Protein AF-0000000065854041 (afdb_homodimer)

Organism: Agrobacterium tumefaciens (NCBI:txid358)

Radius of gyration: 18.77 Å; Cα contacts (8 Å, |Δi|>4): 349; chains: 2; bounding box: 38×56×46 Å

Structure (mmCIF, N/CA/C/O backbone):
data_AF-0000000065854041-model_v1
#
loop_
_entity.id
_entity.type
_entity.pdbx_description
1 polymer 'DNA-binding protein HRL18'
#
loop_
_atom_site.group_PDB
_atom_site.id
_atom_site.type_symbol
_atom_site.label_atom_id
_atom_site.label_alt_id
_atom_site.label_comp_id
_atom_site.label_asym_id
_atom_site.label_entity_id
_atom_site.label_seq_id
_atom_site.pdbx_PDB_ins_code
_atom_site.Cartn_x
_atom_site.Cartn_y
_atom_site.Cartn_z
_atom_site.occupancy
_atom_site.B_iso_or_equiv
_atom_site.auth_seq_id
_atom_site.auth_comp_id
_atom_site.auth_asym_id
_atom_site.auth_atom_id
_atom_site.pdbx_PDB_model_num
ATOM 1 N N . MET A 1 1 ? -7.566 -8.609 8.062 1 96.5 1 MET A N 1
ATOM 2 C CA . MET A 1 1 ? -6.949 -9.695 7.293 1 96.5 1 MET A CA 1
ATOM 3 C C . MET A 1 1 ? -5.438 -9.719 7.5 1 96.5 1 MET A C 1
ATOM 5 O O . MET A 1 1 ? -4.789 -8.672 7.488 1 96.5 1 MET A O 1
ATOM 9 N N . ASN A 1 2 ? -4.895 -10.844 7.824 1 98 2 ASN A N 1
ATOM 10 C CA . ASN A 1 2 ? -3.445 -10.992 7.938 1 98 2 ASN A CA 1
ATOM 11 C C . ASN A 1 2 ? -2.857 -11.695 6.719 1 98 2 ASN A C 1
ATOM 13 O O . ASN A 1 2 ? -3.578 -12 5.77 1 98 2 ASN A O 1
ATOM 17 N N . LYS A 1 3 ? -1.531 -11.891 6.758 1 97.88 3 LYS A N 1
ATOM 18 C CA . LYS A 1 3 ? -0.837 -12.445 5.598 1 97.88 3 LYS A CA 1
ATOM 19 C C . LYS A 1 3 ? -1.398 -13.82 5.23 1 97.88 3 LYS A C 1
ATOM 21 O O . LYS A 1 3 ? -1.613 -14.109 4.051 1 97.88 3 LYS A O 1
ATOM 26 N N . ASN A 1 4 ? -1.573 -14.633 6.203 1 98.12 4 ASN A N 1
ATOM 27 C CA . ASN A 1 4 ? -2.064 -15.984 5.938 1 98.12 4 ASN A CA 1
ATOM 28 C C . ASN A 1 4 ? -3.453 -15.961 5.305 1 98.12 4 ASN A C 1
ATOM 30 O O . ASN A 1 4 ? -3.746 -16.75 4.41 1 98.12 4 ASN A O 1
ATOM 34 N N . GLU A 1 5 ? -4.281 -15.125 5.836 1 98.69 5 GLU A N 1
ATOM 35 C CA . GLU A 1 5 ? -5.613 -14.969 5.262 1 98.69 5 GLU A CA 1
ATOM 36 C C . GLU A 1 5 ? -5.539 -14.43 3.836 1 98.69 5 GLU A C 1
ATOM 38 O O . GLU A 1 5 ? -6.305 -14.852 2.969 1 98.69 5 GLU A O 1
ATOM 43 N N . LEU A 1 6 ? -4.609 -13.461 3.619 1 98.69 6 LEU A N 1
ATOM 44 C CA . LEU A 1 6 ? -4.395 -12.945 2.271 1 98.69 6 LEU A CA 1
ATOM 45 C C . LEU A 1 6 ? -3.953 -14.055 1.328 1 98.69 6 LEU A C 1
ATOM 47 O O . LEU A 1 6 ? -4.461 -14.164 0.209 1 98.69 6 LEU A O 1
ATOM 51 N N . VAL A 1 7 ? -3.076 -14.883 1.852 1 98.88 7 VAL A N 1
ATOM 52 C CA . VAL A 1 7 ? -2.564 -16 1.058 1 98.88 7 VAL A CA 1
ATOM 53 C C . VAL A 1 7 ? -3.709 -16.938 0.676 1 98.88 7 VAL A C 1
ATOM 55 O O . VAL A 1 7 ? -3.812 -17.359 -0.477 1 98.88 7 VAL A O 1
ATOM 58 N N . SER A 1 8 ? -4.555 -17.234 1.584 1 98.88 8 SER A N 1
ATOM 59 C CA . SER A 1 8 ? -5.691 -18.109 1.326 1 98.88 8 SER A CA 1
ATOM 60 C C . SER A 1 8 ? -6.629 -17.5 0.288 1 98.88 8 SER A C 1
ATOM 62 O O . SER A 1 8 ? -7.102 -18.188 -0.615 1 98.88 8 SER A O 1
ATOM 64 N N . ALA A 1 9 ? -6.91 -16.266 0.404 1 98.75 9 ALA A N 1
ATOM 65 C CA . ALA A 1 9 ? -7.781 -15.57 -0.542 1 98.75 9 ALA A CA 1
ATOM 66 C C . ALA A 1 9 ? -7.176 -15.555 -1.942 1 98.75 9 ALA A C 1
ATOM 68 O O . ALA A 1 9 ? -7.879 -15.773 -2.932 1 98.75 9 ALA A O 1
ATOM 69 N N . VAL A 1 10 ? -5.891 -15.289 -1.972 1 98.75 10 VAL A N 1
ATOM 70 C CA . VAL A 1 10 ? -5.203 -15.242 -3.258 1 98.75 10 VAL A CA 1
ATOM 71 C C . VAL A 1 10 ? -5.203 -16.625 -3.898 1 98.75 10 VAL A C 1
ATOM 73 O O . VAL A 1 10 ? -5.41 -16.75 -5.109 1 98.75 10 VAL A O 1
ATOM 76 N N . ALA A 1 11 ? -4.934 -17.641 -3.072 1 98.88 11 ALA A N 1
ATOM 77 C CA . ALA A 1 11 ? -4.953 -19.016 -3.586 1 98.88 11 ALA A CA 1
ATOM 78 C C . ALA A 1 11 ? -6.293 -19.328 -4.238 1 98.88 11 ALA A C 1
ATOM 80 O O . ALA A 1 11 ? -6.34 -19.875 -5.352 1 98.88 11 ALA A O 1
ATOM 81 N N . GLU A 1 12 ? -7.352 -19.016 -3.613 1 98.69 12 GLU A N 1
ATOM 82 C CA . GLU A 1 12 ? -8.703 -19.297 -4.102 1 98.69 12 GLU A CA 1
ATOM 83 C C . GLU A 1 12 ? -9.016 -18.484 -5.352 1 98.69 12 GLU A C 1
ATOM 85 O O . GLU A 1 12 ? -9.477 -19.031 -6.355 1 98.69 12 GLU A O 1
ATOM 90 N N . LYS A 1 13 ? -8.719 -17.234 -5.367 1 98.56 13 LYS A N 1
ATOM 91 C CA . LYS A 1 13 ? -9.094 -16.312 -6.441 1 98.56 13 LYS A CA 1
ATOM 92 C C . LYS A 1 13 ? -8.281 -16.594 -7.703 1 98.56 13 LYS A C 1
ATOM 94 O O . LYS A 1 13 ? -8.789 -16.469 -8.82 1 98.56 13 LYS A O 1
ATOM 99 N N . ALA A 1 14 ? -7.023 -16.891 -7.449 1 98.25 14 ALA A N 1
ATOM 100 C CA . ALA A 1 14 ? -6.133 -17.078 -8.594 1 98.25 14 ALA A CA 1
ATOM 101 C C . ALA A 1 14 ? -6.074 -18.531 -9.008 1 98.25 14 ALA A C 1
ATOM 103 O O . ALA A 1 14 ? -5.449 -18.875 -10.016 1 98.25 14 ALA A O 1
ATOM 104 N N . GLY A 1 15 ? -6.641 -19.438 -8.242 1 98.19 15 GLY A N 1
ATOM 105 C CA . GLY A 1 15 ? -6.59 -20.859 -8.555 1 98.19 15 GLY A CA 1
ATOM 106 C C . GLY A 1 15 ? -5.203 -21.453 -8.391 1 98.19 15 GLY A C 1
ATOM 107 O O . GLY A 1 15 ? -4.762 -22.25 -9.227 1 98.19 15 GLY A O 1
ATOM 108 N N . LEU A 1 16 ? -4.52 -21.062 -7.441 1 98.5 16 LEU A N 1
ATOM 109 C CA . LEU A 1 16 ? -3.176 -21.547 -7.148 1 98.5 16 LEU A CA 1
ATOM 110 C C . LEU A 1 16 ? -3.172 -22.422 -5.902 1 98.5 16 LEU A C 1
ATOM 112 O O . LEU A 1 16 ? -4.105 -22.359 -5.094 1 98.5 16 LEU A O 1
ATOM 116 N N . THR A 1 17 ? -2.117 -23.234 -5.82 1 98.31 17 THR A N 1
ATOM 117 C CA . THR A 1 17 ? -1.913 -23.922 -4.547 1 98.31 17 THR A CA 1
ATOM 118 C C . THR A 1 17 ? -1.596 -22.922 -3.441 1 98.31 17 THR A C 1
ATOM 120 O O . THR A 1 17 ? -1.131 -21.812 -3.717 1 98.31 17 THR A O 1
ATOM 123 N N . LYS A 1 18 ? -1.823 -23.281 -2.238 1 98.5 18 LYS A N 1
ATOM 124 C CA . LYS A 1 18 ? -1.505 -22.406 -1.115 1 98.5 18 LYS A CA 1
ATOM 125 C C . LYS A 1 18 ? -0.021 -22.062 -1.096 1 98.5 18 LYS A C 1
ATOM 127 O O . LYS A 1 18 ? 0.351 -20.938 -0.759 1 98.5 18 LYS A O 1
ATOM 132 N N . ALA A 1 19 ? 0.777 -23.016 -1.421 1 98.5 19 ALA A N 1
ATOM 133 C CA . ALA A 1 19 ? 2.221 -22.797 -1.447 1 98.5 19 ALA A CA 1
ATOM 134 C C . ALA A 1 19 ? 2.6 -21.766 -2.502 1 98.5 19 ALA A C 1
ATOM 136 O O . ALA A 1 19 ? 3.402 -20.859 -2.24 1 98.5 19 ALA A O 1
ATOM 137 N N . ASP A 1 20 ? 2.07 -21.922 -3.682 1 98.5 20 ASP A N 1
ATOM 138 C CA . ASP A 1 20 ? 2.352 -20.969 -4.758 1 98.5 20 ASP A CA 1
ATOM 139 C C . ASP A 1 20 ? 1.819 -19.578 -4.414 1 98.5 20 ASP A C 1
ATOM 141 O O . ASP A 1 20 ? 2.477 -18.578 -4.688 1 98.5 20 ASP A O 1
ATOM 145 N N . ALA A 1 21 ? 0.625 -19.531 -3.857 1 98.81 21 ALA A N 1
ATOM 146 C CA . ALA A 1 21 ? 0.042 -18.266 -3.439 1 98.81 21 ALA A CA 1
ATOM 147 C C . ALA A 1 21 ? 0.913 -17.578 -2.389 1 98.81 21 ALA A C 1
ATOM 149 O O . ALA A 1 21 ? 1.121 -16.375 -2.441 1 98.81 21 ALA A O 1
ATOM 150 N N . ALA A 1 22 ? 1.412 -18.391 -1.462 1 98.81 22 ALA A N 1
ATOM 151 C CA . ALA A 1 22 ? 2.285 -17.844 -0.427 1 98.81 22 ALA A CA 1
ATOM 152 C C . ALA A 1 22 ? 3.553 -17.25 -1.036 1 98.81 22 ALA A C 1
ATOM 154 O O . ALA A 1 22 ? 3.975 -16.156 -0.664 1 98.81 22 ALA A O 1
ATOM 155 N N . SER A 1 23 ? 4.137 -17.969 -1.938 1 98.75 23 SER A N 1
ATOM 156 C CA . SER A 1 23 ? 5.34 -17.5 -2.613 1 98.75 23 SER A CA 1
ATOM 157 C C . SER A 1 23 ? 5.066 -16.234 -3.404 1 98.75 23 SER A C 1
ATOM 159 O O . SER A 1 23 ? 5.891 -15.312 -3.422 1 98.75 23 SER A O 1
ATOM 161 N N . ALA A 1 24 ? 3.941 -16.219 -4.09 1 98.81 24 ALA A N 1
ATOM 162 C CA . ALA A 1 24 ? 3.582 -15.055 -4.898 1 98.81 24 ALA A CA 1
ATOM 163 C C . ALA A 1 24 ? 3.336 -13.828 -4.016 1 98.81 24 ALA A C 1
ATOM 165 O O . ALA A 1 24 ? 3.818 -12.734 -4.312 1 98.81 24 ALA A O 1
ATOM 166 N N . VAL A 1 25 ? 2.588 -13.984 -2.951 1 98.88 25 VAL A N 1
ATOM 167 C CA . VAL A 1 25 ? 2.285 -12.891 -2.039 1 98.88 25 VAL A CA 1
ATOM 168 C C . VAL A 1 25 ? 3.582 -12.32 -1.464 1 98.88 25 VAL A C 1
ATOM 170 O O . VAL A 1 25 ? 3.791 -11.109 -1.469 1 98.88 25 VAL A O 1
ATOM 173 N N . ASP A 1 26 ? 4.469 -13.203 -1.017 1 98.62 26 ASP A N 1
ATOM 174 C CA . ASP A 1 26 ? 5.762 -12.758 -0.508 1 98.62 26 ASP A CA 1
ATOM 175 C C . ASP A 1 26 ? 6.539 -11.992 -1.577 1 98.62 26 ASP A C 1
ATOM 177 O O . ASP A 1 26 ? 7.102 -10.93 -1.303 1 98.62 26 ASP A O 1
ATOM 181 N N . ALA A 1 27 ? 6.543 -12.516 -2.758 1 98.81 27 ALA A N 1
ATOM 182 C CA . ALA A 1 27 ? 7.293 -11.906 -3.852 1 98.81 27 ALA A CA 1
ATOM 183 C C . ALA A 1 27 ? 6.754 -10.523 -4.188 1 98.81 27 ALA A C 1
ATOM 185 O O . ALA A 1 27 ? 7.516 -9.617 -4.531 1 98.81 27 ALA A O 1
ATOM 186 N N . VAL A 1 28 ? 5.406 -10.336 -4.156 1 98.75 28 VAL A N 1
ATOM 187 C CA . VAL A 1 28 ? 4.809 -9.039 -4.438 1 98.75 28 VAL A CA 1
ATOM 188 C C . VAL A 1 28 ? 5.344 -7.996 -3.457 1 98.75 28 VAL A C 1
ATOM 190 O O . VAL A 1 28 ? 5.891 -6.969 -3.867 1 98.75 28 VAL A O 1
ATOM 193 N N . PHE A 1 29 ? 5.301 -8.281 -2.182 1 98.5 29 PHE A N 1
ATOM 194 C CA . PHE A 1 29 ? 5.652 -7.27 -1.191 1 98.5 29 PHE A CA 1
ATOM 195 C C . PHE A 1 29 ? 7.164 -7.109 -1.092 1 98.5 29 PHE A C 1
ATOM 197 O O . PHE A 1 29 ? 7.664 -6.012 -0.839 1 98.5 29 PHE A O 1
ATOM 204 N N . GLU A 1 30 ? 7.922 -8.172 -1.337 1 98.25 30 GLU A N 1
ATOM 205 C CA . GLU A 1 30 ? 9.375 -8.055 -1.392 1 98.25 30 GLU A CA 1
ATOM 206 C C . GLU A 1 30 ? 9.812 -7.207 -2.584 1 98.25 30 GLU A C 1
ATOM 208 O O . GLU A 1 30 ? 10.773 -6.441 -2.486 1 98.25 30 GLU A O 1
ATOM 213 N N . THR A 1 31 ? 9.172 -7.422 -3.707 1 98.62 31 THR A N 1
ATOM 214 C CA . THR A 1 31 ? 9.5 -6.637 -4.895 1 98.62 31 THR A CA 1
ATOM 215 C C . THR A 1 31 ? 9.18 -5.16 -4.668 1 98.62 31 THR A C 1
ATOM 217 O O . THR A 1 31 ? 9.977 -4.289 -5.035 1 98.62 31 THR A O 1
ATOM 220 N N . VAL A 1 32 ? 8.016 -4.855 -4.047 1 98.56 32 VAL A N 1
ATOM 221 C CA . VAL A 1 32 ? 7.668 -3.477 -3.727 1 98.56 32 VAL A CA 1
ATOM 222 C C . VAL A 1 32 ? 8.727 -2.877 -2.803 1 98.56 32 VAL A C 1
ATOM 224 O O . VAL A 1 32 ? 9.234 -1.779 -3.057 1 98.56 32 VAL A O 1
ATOM 227 N N . GLN A 1 33 ? 9.07 -3.633 -1.761 1 98.38 33 GLN A N 1
ATOM 228 C CA . GLN A 1 33 ? 10.07 -3.164 -0.804 1 98.38 33 GLN A CA 1
ATOM 229 C C . GLN A 1 33 ? 11.406 -2.887 -1.491 1 98.38 33 GLN A C 1
ATOM 231 O O . GLN A 1 33 ? 12.031 -1.853 -1.25 1 98.38 33 GLN A O 1
ATOM 236 N N . SER A 1 34 ? 11.836 -3.801 -2.324 1 98.19 34 SER A N 1
ATOM 237 C CA . SER A 1 34 ? 13.117 -3.658 -3.018 1 98.19 34 SER A CA 1
ATOM 238 C C . SER A 1 34 ? 13.109 -2.451 -3.949 1 98.19 34 SER A C 1
ATOM 240 O O . SER A 1 34 ? 14.094 -1.717 -4.031 1 98.19 34 SER A O 1
ATOM 242 N N . GLU A 1 35 ? 12.039 -2.324 -4.699 1 98.38 35 GLU A N 1
ATOM 243 C CA . GLU A 1 35 ? 11.914 -1.189 -5.609 1 98.38 35 GLU A CA 1
ATOM 244 C C . GLU A 1 35 ? 12.008 0.134 -4.855 1 98.38 35 GLU A C 1
ATOM 246 O O . GLU A 1 35 ? 12.727 1.044 -5.277 1 98.38 35 GLU A O 1
ATOM 251 N N . LEU A 1 36 ? 11.336 0.302 -3.715 1 98.5 36 LEU A N 1
ATOM 252 C CA . LEU A 1 36 ? 11.352 1.521 -2.914 1 98.5 36 LEU A CA 1
ATOM 253 C C . LEU A 1 36 ? 12.727 1.741 -2.293 1 98.5 36 LEU A C 1
ATOM 255 O O . LEU A 1 36 ? 13.203 2.877 -2.209 1 98.5 36 LEU A O 1
ATOM 259 N N . LYS A 1 37 ? 13.312 0.652 -1.838 1 98 37 LYS A N 1
ATOM 260 C CA . LYS A 1 37 ? 14.656 0.735 -1.274 1 98 37 LYS A CA 1
ATOM 261 C C . LYS A 1 37 ? 15.633 1.367 -2.266 1 98 37 LYS A C 1
ATOM 263 O O . LYS A 1 37 ? 16.531 2.104 -1.869 1 98 37 LYS A O 1
ATOM 268 N N . ASN A 1 38 ? 15.352 1.086 -3.52 1 97.19 38 ASN A N 1
ATOM 269 C CA . ASN A 1 38 ? 16.25 1.567 -4.574 1 97.19 38 ASN A CA 1
ATOM 270 C C . ASN A 1 38 ? 15.812 2.938 -5.086 1 97.19 38 ASN A C 1
ATOM 272 O O . ASN A 1 38 ? 16.312 3.41 -6.105 1 97.19 38 ASN A O 1
ATOM 276 N N . GLY A 1 39 ? 14.836 3.508 -4.465 1 96.12 39 GLY A N 1
ATOM 277 C CA . GLY A 1 39 ? 14.398 4.855 -4.797 1 96.12 39 GLY A CA 1
ATOM 278 C C . GLY A 1 39 ? 13.406 4.895 -5.941 1 96.12 39 GLY A C 1
ATOM 279 O O . GLY A 1 39 ? 13.102 5.969 -6.469 1 96.12 39 GLY A O 1
ATOM 280 N N . GLY A 1 40 ? 12.961 3.699 -6.367 1 97.19 40 GLY A N 1
ATOM 281 C CA . GLY A 1 40 ? 11.992 3.623 -7.449 1 97.19 40 GLY A CA 1
ATOM 282 C C . GLY A 1 40 ? 10.555 3.748 -6.969 1 97.19 40 GLY A C 1
ATOM 283 O O . GLY A 1 40 ? 10.305 3.93 -5.777 1 97.19 40 GLY A O 1
ATOM 284 N N . ASP A 1 41 ? 9.609 3.721 -7.949 1 98.31 41 ASP A N 1
ATOM 285 C CA . ASP A 1 41 ? 8.18 3.748 -7.668 1 98.31 41 ASP A CA 1
ATOM 286 C C . ASP A 1 41 ? 7.457 2.615 -8.391 1 98.31 41 ASP A C 1
ATOM 288 O O . ASP A 1 41 ? 8.008 2.002 -9.305 1 98.31 41 ASP A O 1
ATOM 292 N N . ILE A 1 42 ? 6.309 2.295 -7.824 1 98.44 42 ILE A N 1
ATOM 293 C CA . ILE A 1 42 ? 5.438 1.295 -8.43 1 98.44 42 ILE A CA 1
ATOM 294 C C . ILE A 1 42 ? 4.062 1.904 -8.695 1 98.44 42 ILE A C 1
ATOM 296 O O . ILE A 1 42 ? 3.436 2.459 -7.793 1 98.44 42 ILE A O 1
ATOM 300 N N . ARG A 1 43 ? 3.709 1.778 -9.938 1 98.56 43 ARG A N 1
ATOM 301 C CA . ARG A 1 43 ? 2.416 2.332 -10.328 1 98.56 43 ARG A CA 1
ATOM 302 C C . ARG A 1 43 ? 1.472 1.235 -10.805 1 98.56 43 ARG A C 1
ATOM 304 O O . ARG A 1 43 ? 1.743 0.566 -11.805 1 98.56 43 ARG A O 1
ATOM 311 N N . LEU A 1 44 ? 0.417 1.067 -10.078 1 98 44 LEU A N 1
ATOM 312 C CA . LEU A 1 44 ? -0.626 0.105 -10.414 1 98 44 LEU A CA 1
ATOM 313 C C . LEU A 1 44 ? -1.911 0.816 -10.82 1 98 44 LEU A C 1
ATOM 315 O O . LEU A 1 44 ? -2.633 1.342 -9.969 1 98 44 LEU A O 1
ATOM 319 N N . ALA A 1 45 ? -2.217 0.757 -12.078 1 96 45 ALA A N 1
ATOM 320 C CA . ALA A 1 45 ? -3.357 1.486 -12.625 1 96 45 ALA A CA 1
ATOM 321 C C . ALA A 1 45 ? -4.641 1.135 -11.883 1 96 45 ALA A C 1
ATOM 323 O O . ALA A 1 45 ? -4.914 -0.039 -11.625 1 96 45 ALA A O 1
ATOM 324 N N . GLY A 1 46 ? -5.395 2.256 -11.57 1 95.75 46 GLY A N 1
ATOM 325 C CA . GLY A 1 46 ? -6.668 2.078 -10.891 1 95.75 46 GLY A CA 1
ATOM 326 C C . GLY A 1 46 ? -6.523 1.87 -9.391 1 95.75 46 GLY A C 1
ATOM 327 O O . GLY A 1 46 ? -7.422 2.219 -8.625 1 95.75 46 GLY A O 1
ATOM 328 N N . PHE A 1 47 ? -5.453 1.209 -8.984 1 97.81 47 PHE A N 1
ATOM 329 C CA . PHE A 1 47 ? -5.262 0.852 -7.578 1 97.81 47 PHE A CA 1
ATOM 330 C C . PHE A 1 47 ? -4.516 1.952 -6.836 1 97.81 47 PHE A C 1
ATOM 332 O O . PHE A 1 47 ? -4.992 2.459 -5.82 1 97.81 47 PHE A O 1
ATOM 339 N N . GLY A 1 48 ? -3.318 2.281 -7.441 1 98.44 48 GLY A N 1
ATOM 340 C CA . GLY A 1 48 ? -2.527 3.314 -6.793 1 98.44 48 GLY A CA 1
ATOM 341 C C . GLY A 1 48 ? -1.039 3.174 -7.047 1 98.44 48 GLY A C 1
ATOM 342 O O . GLY A 1 48 ? -0.622 2.434 -7.938 1 98.44 48 GLY A O 1
ATOM 343 N N . SER A 1 49 ? -0.253 3.971 -6.211 1 98.69 49 SER A N 1
ATOM 344 C CA . SER A 1 49 ? 1.188 3.982 -6.438 1 98.69 49 SER A CA 1
ATOM 345 C C . SER A 1 49 ? 1.955 4.008 -5.121 1 98.69 49 SER A C 1
ATOM 347 O O . SER A 1 49 ? 1.489 4.59 -4.137 1 98.69 49 SER A O 1
ATOM 349 N N . PHE A 1 50 ? 3.072 3.305 -5.09 1 98.69 50 PHE A N 1
ATOM 350 C CA . PHE A 1 50 ? 4.043 3.344 -4.004 1 98.69 50 PHE A CA 1
ATOM 351 C C . PHE A 1 50 ? 5.273 4.148 -4.406 1 98.69 50 PHE A C 1
ATOM 353 O O . PHE A 1 50 ? 5.777 4.008 -5.527 1 98.69 50 PHE A O 1
ATOM 360 N N . SER A 1 51 ? 5.711 5.008 -3.531 1 98.56 51 SER A N 1
ATOM 361 C CA . SER A 1 51 ? 6.91 5.809 -3.768 1 98.56 51 SER A CA 1
ATOM 362 C C . SER A 1 51 ? 7.609 6.152 -2.459 1 98.56 51 SER A C 1
ATOM 364 O O . SER A 1 51 ? 7.145 5.781 -1.381 1 98.56 51 SER A O 1
ATOM 366 N N . VAL A 1 52 ? 8.789 6.742 -2.609 1 98.19 52 VAL A N 1
ATOM 367 C CA . VAL A 1 52 ? 9.547 7.199 -1.446 1 98.19 52 VAL A CA 1
ATOM 368 C C . VAL A 1 52 ? 9.578 8.727 -1.416 1 98.19 52 VAL A C 1
ATOM 370 O O . VAL A 1 52 ? 9.781 9.367 -2.449 1 98.19 52 VAL A O 1
ATOM 373 N N . SER A 1 53 ? 9.25 9.211 -0.296 1 97.25 53 SER A N 1
ATOM 374 C CA . SER A 1 53 ? 9.367 10.656 -0.094 1 97.25 53 SER A CA 1
ATOM 375 C C . SER A 1 53 ? 10.461 10.992 0.911 1 97.25 53 SER A C 1
ATOM 377 O O . SER A 1 53 ? 10.719 10.219 1.839 1 97.25 53 SER A O 1
ATOM 379 N N . ARG A 1 54 ? 11.062 12.086 0.701 1 96.69 54 ARG A N 1
ATOM 380 C CA . ARG A 1 54 ? 12.102 12.547 1.625 1 96.69 54 ARG A CA 1
ATOM 381 C C . ARG A 1 54 ? 11.531 13.516 2.648 1 96.69 54 ARG A C 1
ATOM 383 O O . ARG A 1 54 ? 10.844 14.477 2.287 1 96.69 54 ARG A O 1
ATOM 390 N N . ARG A 1 55 ? 11.719 13.094 3.881 1 96.31 55 ARG A N 1
ATOM 391 C CA . ARG A 1 55 ? 11.375 14 4.973 1 96.31 55 ARG A CA 1
ATOM 392 C C . ARG A 1 55 ? 12.633 14.625 5.57 1 96.31 55 ARG A C 1
ATOM 394 O O . ARG A 1 55 ? 13.539 13.922 6.012 1 96.31 55 ARG A O 1
ATOM 401 N N . GLU A 1 56 ? 12.672 15.93 5.527 1 97.38 56 GLU A N 1
ATOM 402 C CA . GLU A 1 56 ? 13.836 16.641 6.043 1 97.38 56 GLU A CA 1
ATOM 403 C C . GLU A 1 56 ? 13.898 16.562 7.566 1 97.38 56 GLU A C 1
ATOM 405 O O . GLU A 1 56 ? 12.891 16.312 8.227 1 97.38 56 GLU A O 1
ATOM 410 N N . ALA A 1 57 ? 15.172 16.797 8.016 1 97.06 57 ALA A N 1
ATOM 411 C CA . ALA A 1 57 ? 15.359 16.828 9.469 1 97.06 57 ALA A CA 1
ATOM 412 C C . ALA A 1 57 ? 14.523 17.922 10.109 1 97.06 57 ALA A C 1
ATOM 414 O O . ALA A 1 57 ? 14.328 19 9.516 1 97.06 57 ALA A O 1
ATOM 415 N N . SER A 1 58 ? 13.984 17.594 11.211 1 95.88 58 SER A N 1
ATOM 416 C CA . SER A 1 58 ? 13.172 18.562 11.938 1 95.88 58 SER A CA 1
ATOM 417 C C . SER A 1 58 ? 13.406 18.453 13.445 1 95.88 58 SER A C 1
ATOM 419 O O . SER A 1 58 ? 14.25 17.672 13.891 1 95.88 58 SER A O 1
ATOM 421 N N . LYS A 1 59 ? 12.852 19.484 14.188 1 93.94 59 LYS A N 1
ATOM 422 C CA . LYS A 1 59 ? 12.922 19.453 15.641 1 93.94 59 LYS A CA 1
ATOM 423 C C . LYS A 1 59 ? 11.531 19.281 16.25 1 93.94 59 LYS A C 1
ATOM 425 O O . LYS A 1 59 ? 10.57 19.906 15.789 1 93.94 59 LYS A O 1
ATOM 430 N N . GLY A 1 60 ? 11.469 18.203 17.047 1 92.69 60 GLY A N 1
ATOM 431 C CA . GLY A 1 60 ? 10.25 18.062 17.828 1 92.69 60 GLY A CA 1
ATOM 432 C C . GLY A 1 60 ? 10.453 18.344 19.312 1 92.69 60 GLY A C 1
ATOM 433 O O . GLY A 1 60 ? 11.5 18.859 19.719 1 92.69 60 GLY A O 1
ATOM 434 N N . ARG A 1 61 ? 9.227 18.312 20.016 1 94.31 61 ARG A N 1
ATOM 435 C CA . ARG A 1 61 ? 9.312 18.5 21.469 1 94.31 61 ARG A CA 1
ATOM 436 C C . ARG A 1 61 ? 8.68 17.328 22.203 1 94.31 61 ARG A C 1
ATOM 438 O O . ARG A 1 61 ? 7.684 16.766 21.75 1 94.31 61 ARG A O 1
ATOM 445 N N . ASN A 1 62 ? 9.289 16.719 23.25 1 92.94 62 ASN A N 1
ATOM 446 C CA . ASN A 1 62 ? 8.68 15.75 24.141 1 92.94 62 ASN A CA 1
ATOM 447 C C . ASN A 1 62 ? 7.434 16.312 24.812 1 92.94 62 ASN A C 1
ATOM 449 O O . ASN A 1 62 ? 7.508 17.312 25.531 1 92.94 62 ASN A O 1
ATOM 453 N N . PRO A 1 63 ? 6.316 15.703 24.531 1 91.94 63 PRO A N 1
ATOM 454 C CA . PRO A 1 63 ? 5.074 16.266 25.062 1 91.94 63 PRO A CA 1
ATOM 455 C C . PRO A 1 63 ? 5.074 16.359 26.578 1 91.94 63 PRO A C 1
ATOM 457 O O . PRO A 1 63 ? 4.43 17.25 27.156 1 91.94 63 PRO A O 1
ATOM 460 N N . SER A 1 64 ? 5.84 15.445 27.172 1 94.31 64 SER A N 1
ATOM 461 C CA . SER A 1 64 ? 5.832 15.383 28.625 1 94.31 64 SER A CA 1
ATOM 462 C C . SER A 1 64 ? 6.84 16.359 29.234 1 94.31 64 SER A C 1
ATOM 464 O O . SER A 1 64 ? 6.562 17 30.25 1 94.31 64 SER A O 1
ATOM 466 N N . THR A 1 65 ? 8.023 16.609 28.766 1 94.25 65 THR A N 1
ATOM 467 C CA . THR A 1 65 ? 9.102 17.359 29.406 1 94.25 65 THR A CA 1
ATOM 468 C C . THR A 1 65 ? 9.328 18.688 28.688 1 94.25 65 THR A C 1
ATOM 470 O O . THR A 1 65 ? 9.992 19.578 29.219 1 94.25 65 THR A O 1
ATOM 473 N N . GLY A 1 66 ? 8.914 18.828 27.406 1 93.69 66 GLY A N 1
ATOM 474 C CA . GLY A 1 66 ? 9.156 20 26.594 1 93.69 66 GLY A CA 1
ATOM 475 C C . GLY A 1 66 ? 10.531 20.016 25.953 1 93.69 66 GLY A C 1
ATOM 476 O O . GLY A 1 66 ? 10.852 20.938 25.188 1 93.69 66 GLY A O 1
ATOM 477 N N . ALA A 1 67 ? 11.391 19.078 26.344 1 94.19 67 ALA A N 1
ATOM 478 C CA . ALA A 1 67 ? 12.742 19.016 25.781 1 94.19 67 ALA A CA 1
ATOM 479 C C . ALA A 1 67 ? 12.711 18.812 24.266 1 94.19 67 ALA A C 1
ATOM 481 O O . ALA A 1 67 ? 11.875 18.062 23.75 1 94.19 67 ALA A O 1
ATOM 482 N N . GLU A 1 68 ? 13.633 19.5 23.578 1 94.69 68 GLU A N 1
ATOM 483 C CA . GLU A 1 68 ? 13.742 19.375 22.125 1 94.69 68 GLU A CA 1
ATOM 484 C C . GLU A 1 68 ? 14.312 18.016 21.75 1 94.69 68 GLU A C 1
ATOM 486 O O . GLU A 1 68 ? 15.234 17.516 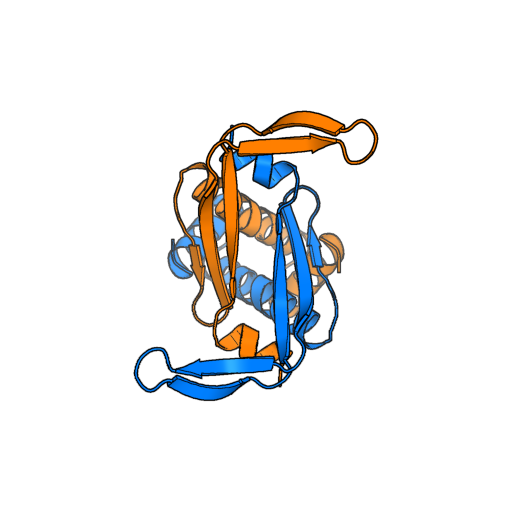22.391 1 94.69 68 GLU A O 1
ATOM 491 N N . VAL A 1 69 ? 13.609 17.391 20.812 1 93.44 69 VAL A N 1
ATOM 492 C CA . VAL A 1 69 ? 14.07 16.125 20.234 1 93.44 69 VAL A CA 1
ATOM 493 C C . VAL A 1 69 ? 14.375 16.312 18.75 1 93.44 69 VAL A C 1
ATOM 495 O O . VAL A 1 69 ? 13.555 16.859 18.016 1 93.44 69 VAL A O 1
ATOM 498 N N . ASP A 1 70 ? 15.625 15.875 18.359 1 94.5 70 ASP A N 1
ATOM 499 C CA . ASP A 1 70 ? 16.016 15.93 16.953 1 94.5 70 ASP A CA 1
ATOM 500 C C . ASP A 1 70 ? 15.438 14.75 16.172 1 94.5 70 ASP A C 1
ATOM 502 O O . ASP A 1 70 ? 15.625 13.594 16.578 1 94.5 70 ASP A O 1
ATOM 506 N N . ILE A 1 71 ? 14.727 15.07 15.109 1 93.12 71 ILE A N 1
ATOM 507 C CA . ILE A 1 71 ? 14.242 14.062 14.18 1 93.12 71 ILE A CA 1
ATOM 508 C C . ILE A 1 71 ? 15.078 14.102 12.898 1 93.12 71 ILE A C 1
ATOM 510 O O . ILE A 1 71 ? 15.016 15.07 12.141 1 93.12 71 ILE A O 1
ATOM 514 N N . PRO A 1 72 ? 15.852 13.094 12.742 1 95.31 72 PRO A N 1
ATOM 515 C CA . PRO A 1 72 ? 16.75 13.117 11.578 1 95.31 72 PRO A CA 1
ATOM 516 C C . PRO A 1 72 ? 15.992 13.016 10.258 1 95.31 72 PRO A C 1
ATOM 518 O O . PRO A 1 72 ? 14.875 12.5 10.211 1 95.31 72 PRO A O 1
ATOM 521 N N . ALA A 1 73 ? 16.625 13.633 9.203 1 97.25 73 ALA A N 1
ATOM 522 C CA . ALA A 1 73 ? 16.109 13.414 7.859 1 97.25 73 ALA A CA 1
ATOM 523 C C . ALA A 1 73 ? 15.977 11.922 7.559 1 97.25 73 ALA A C 1
ATOM 525 O O . ALA A 1 73 ? 16.781 11.117 8.023 1 97.25 73 ALA A O 1
ATOM 526 N N . ARG A 1 74 ? 14.883 11.602 6.848 1 96.94 74 ARG A N 1
ATOM 527 C CA . ARG A 1 74 ? 14.68 10.188 6.523 1 96.94 74 ARG A CA 1
ATOM 528 C C . ARG A 1 74 ? 13.852 10.031 5.254 1 96.94 74 ARG A C 1
ATOM 530 O O . ARG A 1 74 ? 13.172 10.961 4.828 1 96.94 74 ARG A O 1
ATOM 537 N N . ASN A 1 75 ? 14.023 8.891 4.648 1 97.81 75 ASN A N 1
ATOM 538 C CA . ASN A 1 75 ? 13.109 8.477 3.588 1 97.81 75 ASN A CA 1
ATOM 539 C C . ASN A 1 75 ? 11.844 7.836 4.152 1 97.81 75 ASN A C 1
ATOM 541 O O . ASN A 1 75 ? 11.906 7.094 5.137 1 97.81 75 ASN A O 1
ATOM 545 N N . VAL A 1 76 ? 10.758 8.234 3.574 1 97.38 76 VAL A N 1
ATOM 546 C CA . VAL A 1 76 ? 9.484 7.691 4.027 1 97.38 76 VAL A CA 1
ATOM 547 C C . VAL A 1 76 ? 8.773 7.004 2.863 1 97.38 76 VAL A C 1
ATOM 549 O O . VAL A 1 76 ? 8.523 7.625 1.827 1 97.38 76 VAL A O 1
ATOM 552 N N . PRO A 1 77 ? 8.406 5.723 3.025 1 98.31 77 PRO A N 1
ATOM 553 C CA . PRO A 1 77 ? 7.547 5.102 2.014 1 98.31 77 PRO A CA 1
ATOM 554 C C . PRO A 1 77 ? 6.133 5.676 2.004 1 98.31 77 PRO A C 1
ATOM 556 O O . PRO A 1 77 ? 5.543 5.887 3.066 1 98.31 77 PRO A O 1
ATOM 559 N N . LYS A 1 78 ? 5.594 5.918 0.782 1 97 78 LYS A N 1
ATOM 560 C CA . LYS A 1 78 ? 4.273 6.52 0.611 1 97 78 LYS A CA 1
ATOM 561 C C . LYS A 1 78 ? 3.414 5.695 -0.344 1 97 78 LYS A C 1
ATOM 563 O O . LYS A 1 78 ? 3.922 5.129 -1.312 1 97 78 LYS A O 1
ATOM 568 N N . PHE A 1 79 ? 2.158 5.656 -0.032 1 98.5 79 PHE A N 1
ATOM 569 C CA . PHE A 1 79 ? 1.164 5.105 -0.945 1 98.5 79 PHE A CA 1
ATOM 570 C C . PHE A 1 79 ? 0.129 6.16 -1.317 1 98.5 79 PHE A C 1
ATOM 572 O O . PHE A 1 79 ? -0.404 6.848 -0.446 1 98.5 79 PHE A O 1
ATOM 579 N N . SER A 1 80 ? -0.1 6.293 -2.617 1 98.06 80 SER A N 1
ATOM 580 C CA . SER A 1 80 ? -1.169 7.141 -3.135 1 98.06 80 SER A CA 1
ATOM 581 C C . SER A 1 80 ? -2.258 6.312 -3.807 1 98.06 80 SER A C 1
ATOM 583 O O . SER A 1 80 ? -2.006 5.648 -4.812 1 98.06 80 SER A O 1
ATOM 585 N N . ALA A 1 81 ? -3.455 6.441 -3.258 1 98.38 81 ALA A N 1
ATOM 586 C CA . ALA A 1 81 ? -4.555 5.641 -3.787 1 98.38 81 ALA A CA 1
ATOM 587 C C . ALA A 1 81 ? -4.992 6.148 -5.16 1 98.38 81 ALA A C 1
ATOM 589 O O . ALA A 1 81 ? -5.082 7.359 -5.379 1 98.38 81 ALA A O 1
ATOM 590 N N . GLY A 1 82 ? -5.266 5.191 -6.043 1 97.94 82 GLY A N 1
ATOM 591 C CA . GLY A 1 82 ? -5.789 5.527 -7.359 1 97.94 82 GLY A CA 1
ATOM 592 C C . GLY A 1 82 ? -7.297 5.707 -7.367 1 97.94 82 GLY A C 1
ATOM 593 O O . GLY A 1 82 ? -7.969 5.414 -6.379 1 97.94 82 GLY A O 1
ATOM 594 N N . LYS A 1 83 ? -7.781 6.199 -8.461 1 97.25 83 LYS A N 1
ATOM 595 C CA . LYS A 1 83 ? -9.211 6.488 -8.586 1 97.25 83 LYS A CA 1
ATOM 596 C C . LYS A 1 83 ? -10.047 5.23 -8.359 1 97.25 83 LYS A C 1
ATOM 598 O O . LYS A 1 83 ? -11.117 5.297 -7.75 1 97.25 83 LYS A O 1
ATOM 603 N N . GLY A 1 84 ? -9.625 4.168 -8.953 1 97.69 84 GLY A N 1
ATOM 604 C CA . GLY A 1 84 ? -10.352 2.92 -8.805 1 97.69 84 GLY A CA 1
ATOM 605 C C . GLY A 1 84 ? -10.539 2.506 -7.355 1 97.69 84 GLY A C 1
ATOM 606 O O . GLY A 1 84 ? -11.633 2.111 -6.953 1 97.69 84 GLY A O 1
ATOM 607 N N . LEU A 1 85 ? -9.508 2.559 -6.625 1 98.31 85 LEU A N 1
ATOM 608 C CA . LEU A 1 85 ? -9.555 2.189 -5.215 1 98.31 85 LEU A CA 1
ATOM 609 C C . LEU A 1 85 ? -10.391 3.188 -4.422 1 98.31 85 LEU A C 1
ATOM 611 O O . LEU A 1 85 ? -11.188 2.797 -3.564 1 98.31 85 LEU A O 1
ATOM 615 N N . LYS A 1 86 ? -10.188 4.492 -4.684 1 97.81 86 LYS A N 1
ATOM 616 C CA . LYS A 1 86 ? -10.984 5.527 -4.023 1 97.81 86 LYS A CA 1
ATOM 617 C C . LYS A 1 86 ? -12.469 5.332 -4.289 1 97.81 86 LYS A C 1
ATOM 619 O O . LYS A 1 86 ? -13.289 5.457 -3.377 1 97.81 86 LYS A O 1
ATOM 624 N N . ASP A 1 87 ? -12.805 5.02 -5.512 1 97.75 87 ASP A N 1
ATOM 625 C CA . ASP A 1 87 ? -14.203 4.773 -5.852 1 97.75 87 ASP A CA 1
ATOM 626 C C . ASP A 1 87 ? -14.734 3.529 -5.141 1 97.75 87 ASP A C 1
ATOM 628 O O . ASP A 1 87 ? -15.875 3.506 -4.688 1 97.75 87 ASP A O 1
ATOM 632 N N . ALA A 1 88 ? -13.953 2.568 -5.055 1 97.62 88 ALA A N 1
ATOM 633 C CA . ALA A 1 88 ? -14.359 1.304 -4.453 1 97.62 88 ALA A CA 1
ATOM 634 C C . ALA A 1 88 ? -14.742 1.493 -2.988 1 97.62 88 ALA A C 1
ATOM 636 O O . ALA A 1 88 ? -15.711 0.894 -2.508 1 97.62 88 ALA A O 1
ATOM 637 N N . VAL A 1 89 ? -14.016 2.344 -2.25 1 97.88 89 VAL A N 1
ATOM 638 C CA . VAL A 1 89 ? -14.258 2.461 -0.816 1 97.88 89 VAL A CA 1
ATOM 639 C C . VAL A 1 89 ? -15.398 3.449 -0.563 1 97.88 89 VAL A C 1
ATOM 641 O O . VAL A 1 89 ? -15.82 3.641 0.58 1 97.88 89 VAL A O 1
ATOM 644 N N . ASN A 1 90 ? -15.797 4.105 -1.645 1 96.94 90 ASN A N 1
ATOM 645 C CA . ASN A 1 90 ? -16.906 5.043 -1.529 1 96.94 90 ASN A CA 1
ATOM 646 C C . ASN A 1 90 ? -18.125 4.57 -2.328 1 96.94 90 ASN A C 1
ATOM 648 O O . ASN A 1 90 ? -19.062 5.336 -2.549 1 96.94 90 ASN A O 1
ATOM 652 N N . SER A 1 91 ? -18 3.422 -2.93 1 88.5 91 SER A N 1
ATOM 653 C CA . SER A 1 91 ? -19.109 2.84 -3.668 1 88.5 91 SER A CA 1
ATOM 654 C C . SER A 1 91 ? -20.078 2.121 -2.732 1 88.5 91 SER A C 1
ATOM 656 O O . SER A 1 91 ? -19.688 1.642 -1.669 1 88.5 91 SER A O 1
ATOM 658 N N . MET B 1 1 ? 8.242 1.097 -11.797 1 96.56 1 MET B N 1
ATOM 659 C CA . MET B 1 1 ? 7.773 -0.251 -12.102 1 96.56 1 MET B CA 1
ATOM 660 C C . MET B 1 1 ? 6.266 -0.265 -12.328 1 96.56 1 MET B C 1
ATOM 662 O O . MET B 1 1 ? 5.516 0.356 -11.578 1 96.56 1 MET B O 1
ATOM 666 N N . ASN B 1 2 ? 5.832 -0.827 -13.398 1 98 2 ASN B N 1
ATOM 667 C CA . ASN B 1 2 ? 4.402 -0.988 -13.656 1 98 2 ASN B CA 1
ATOM 668 C C . ASN B 1 2 ? 3.941 -2.416 -13.375 1 98 2 ASN B C 1
ATOM 670 O O . ASN B 1 2 ? 4.73 -3.252 -12.93 1 98 2 ASN B O 1
ATOM 674 N N . LYS B 1 3 ? 2.645 -2.652 -13.609 1 97.88 3 LYS B N 1
ATOM 675 C CA . LYS B 1 3 ? 2.062 -3.947 -13.273 1 97.88 3 LYS B CA 1
ATOM 676 C C . LYS B 1 3 ? 2.777 -5.078 -14.008 1 97.88 3 LYS B C 1
ATOM 678 O O . LYS B 1 3 ? 3.078 -6.117 -13.414 1 97.88 3 LYS B O 1
ATOM 683 N N . ASN B 1 4 ? 2.99 -4.891 -15.25 1 98.12 4 ASN B N 1
ATOM 684 C CA . ASN B 1 4 ? 3.627 -5.938 -16.047 1 98.12 4 ASN B CA 1
ATOM 685 C C . ASN B 1 4 ? 5.031 -6.246 -15.539 1 98.12 4 ASN B C 1
ATOM 687 O O . ASN B 1 4 ? 5.441 -7.41 -15.508 1 98.12 4 ASN B O 1
ATOM 691 N N . GLU B 1 5 ? 5.746 -5.223 -15.25 1 98.69 5 GLU B N 1
ATOM 692 C CA . GLU B 1 5 ? 7.078 -5.406 -14.68 1 98.69 5 GLU B CA 1
ATOM 693 C C . GLU B 1 5 ? 7.012 -6.105 -13.328 1 98.69 5 GLU B C 1
ATOM 695 O O . GLU B 1 5 ? 7.855 -6.949 -13.016 1 98.69 5 GLU B O 1
ATOM 700 N N . LEU B 1 6 ? 6 -5.711 -12.508 1 98.69 6 LEU B N 1
ATOM 701 C CA . LEU B 1 6 ? 5.793 -6.383 -11.227 1 98.69 6 LEU B CA 1
ATOM 702 C C . LEU B 1 6 ? 5.508 -7.867 -11.43 1 98.69 6 LEU B C 1
ATOM 704 O O . LEU B 1 6 ? 6.07 -8.711 -10.734 1 98.69 6 LEU B O 1
ATOM 708 N N . VAL B 1 7 ? 4.695 -8.109 -12.445 1 98.88 7 VAL B N 1
ATOM 709 C CA . VAL B 1 7 ? 4.332 -9.492 -12.75 1 98.88 7 VAL B CA 1
ATOM 710 C C . VAL B 1 7 ? 5.582 -10.281 -13.125 1 98.88 7 VAL B C 1
ATOM 712 O O . VAL B 1 7 ? 5.777 -11.406 -12.656 1 98.88 7 VAL B O 1
ATOM 715 N N . SER B 1 8 ? 6.414 -9.727 -13.922 1 98.88 8 SER B N 1
ATOM 716 C CA . SER B 1 8 ? 7.645 -10.391 -14.344 1 98.88 8 SER B CA 1
ATOM 717 C C . SER B 1 8 ? 8.562 -10.656 -13.148 1 98.88 8 SER B C 1
ATOM 719 O O . SER B 1 8 ? 9.141 -11.734 -13.031 1 98.88 8 SER B O 1
ATOM 721 N N . ALA B 1 9 ? 8.703 -9.719 -12.305 1 98.75 9 ALA B N 1
ATOM 722 C CA . ALA B 1 9 ? 9.539 -9.867 -11.117 1 98.75 9 ALA B CA 1
ATOM 723 C C . ALA B 1 9 ? 8.992 -10.953 -10.195 1 98.75 9 ALA B C 1
ATOM 725 O O . ALA B 1 9 ? 9.758 -11.758 -9.656 1 98.75 9 ALA B O 1
ATOM 726 N N . VAL B 1 10 ? 7.699 -10.914 -10.031 1 98.75 10 VAL B N 1
ATOM 727 C CA . VAL B 1 10 ? 7.066 -11.898 -9.156 1 98.75 10 VAL B CA 1
ATOM 728 C C . VAL B 1 10 ? 7.23 -13.297 -9.75 1 98.75 10 VAL B C 1
ATOM 730 O O . VAL B 1 10 ? 7.5 -14.258 -9.023 1 98.75 10 VAL B O 1
ATOM 733 N N . ALA B 1 11 ? 7.031 -13.398 -11.078 1 98.88 11 ALA B N 1
ATOM 734 C CA . ALA B 1 11 ? 7.207 -14.688 -11.734 1 98.88 11 ALA B CA 1
ATOM 735 C C . ALA B 1 11 ? 8.602 -15.25 -11.469 1 98.88 11 ALA B C 1
ATOM 737 O O . ALA B 1 11 ? 8.75 -16.422 -11.109 1 98.88 11 ALA B O 1
ATOM 738 N N . GLU B 1 12 ? 9.594 -14.469 -11.609 1 98.69 12 GLU B N 1
ATOM 739 C CA . GLU B 1 12 ? 10.984 -14.883 -11.422 1 98.69 12 GLU B CA 1
ATOM 740 C C . GLU B 1 12 ? 11.266 -15.234 -9.961 1 98.69 12 GLU B C 1
ATOM 742 O O . GLU B 1 12 ? 11.82 -16.297 -9.664 1 98.69 12 GLU B O 1
ATOM 747 N N . LYS B 1 13 ? 10.859 -14.438 -9.047 1 98.56 13 LYS B N 1
ATOM 748 C CA . LYS B 1 13 ? 11.18 -14.578 -7.629 1 98.56 13 LYS B CA 1
ATOM 749 C C . LYS B 1 13 ? 10.453 -15.781 -7.02 1 98.56 13 LYS B C 1
ATOM 751 O O . LYS B 1 13 ? 10.992 -16.453 -6.145 1 98.56 13 LYS B O 1
ATOM 756 N N . ALA B 1 14 ? 9.227 -15.906 -7.465 1 98.25 14 ALA B N 1
ATOM 757 C CA . ALA B 1 14 ? 8.406 -16.953 -6.871 1 98.25 14 ALA B CA 1
ATOM 758 C C . ALA B 1 14 ? 8.516 -18.25 -7.672 1 98.25 14 ALA B C 1
ATOM 760 O O . ALA B 1 14 ? 7.969 -19.281 -7.27 1 98.25 14 ALA B O 1
ATOM 761 N N . GLY B 1 15 ? 9.125 -18.219 -8.836 1 98.25 15 GLY B N 1
ATOM 762 C CA . GLY B 1 15 ? 9.227 -19.406 -9.672 1 98.25 15 GLY B CA 1
ATOM 763 C C . GLY B 1 15 ? 7.898 -19.828 -10.281 1 98.25 15 GLY B C 1
ATOM 764 O O . GLY B 1 15 ? 7.582 -21.016 -10.328 1 98.25 15 GLY B O 1
ATOM 765 N N . LEU B 1 16 ? 7.137 -18.938 -10.656 1 98.5 16 LEU B N 1
ATOM 766 C CA . LEU B 1 16 ? 5.836 -19.172 -11.266 1 98.5 16 LEU B CA 1
ATOM 767 C C . LEU B 1 16 ? 5.867 -18.844 -12.758 1 98.5 16 LEU B C 1
ATOM 769 O O . LEU B 1 16 ? 6.75 -18.125 -13.219 1 98.5 16 LEU B O 1
ATOM 773 N N . THR B 1 17 ? 4.902 -19.438 -13.469 1 98.31 17 THR B N 1
ATOM 774 C CA . THR B 1 17 ? 4.715 -18.984 -14.836 1 98.31 17 THR B CA 1
ATOM 775 C C . THR B 1 17 ? 4.25 -17.531 -14.859 1 98.31 17 THR B C 1
ATOM 777 O O . THR B 1 17 ? 3.689 -17.031 -13.883 1 98.31 17 THR B O 1
ATOM 780 N N . LYS B 1 18 ? 4.453 -16.859 -15.938 1 98.5 18 LYS B N 1
ATOM 781 C CA . LYS B 1 18 ? 4.004 -15.484 -16.062 1 98.5 18 LYS B CA 1
ATOM 782 C C . LYS B 1 18 ? 2.49 -15.383 -15.883 1 98.5 18 LYS B C 1
ATOM 784 O O . LYS B 1 18 ? 1.994 -14.414 -15.297 1 98.5 18 LYS B O 1
ATOM 789 N N . ALA B 1 19 ? 1.82 -16.344 -16.406 1 98.5 19 ALA B N 1
ATOM 790 C CA . ALA B 1 19 ? 0.365 -16.359 -16.281 1 98.5 19 ALA B CA 1
ATOM 791 C C . ALA B 1 19 ? -0.069 -16.484 -14.828 1 98.5 19 ALA B C 1
ATOM 793 O O . ALA B 1 19 ? -0.969 -15.766 -14.383 1 98.5 19 ALA B O 1
ATOM 794 N N . ASP B 1 20 ? 0.521 -17.406 -14.125 1 98.56 20 ASP B N 1
ATOM 795 C CA . ASP B 1 20 ? 0.195 -17.594 -12.719 1 98.56 20 ASP B CA 1
ATOM 796 C C . ASP B 1 20 ? 0.57 -16.359 -11.898 1 98.56 20 ASP B C 1
ATOM 798 O O . ASP B 1 20 ? -0.172 -15.953 -11 1 98.56 20 ASP B O 1
ATOM 802 N N . ALA B 1 21 ? 1.73 -15.797 -12.195 1 98.81 21 ALA B N 1
ATOM 803 C CA . ALA B 1 21 ? 2.164 -14.578 -11.516 1 98.81 21 ALA B CA 1
ATOM 804 C C . ALA B 1 21 ? 1.183 -13.438 -11.758 1 98.81 21 ALA B C 1
ATOM 806 O O . ALA B 1 21 ? 0.858 -12.688 -10.836 1 98.81 21 ALA B O 1
ATOM 807 N N . ALA B 1 22 ? 0.726 -13.352 -13 1 98.81 22 ALA B N 1
ATOM 808 C CA . ALA B 1 22 ? -0.244 -12.305 -13.328 1 98.81 22 ALA B CA 1
ATOM 809 C C . ALA B 1 22 ? -1.535 -12.492 -12.539 1 98.81 22 ALA B C 1
ATOM 811 O O . ALA B 1 22 ? -2.082 -11.523 -12 1 98.81 22 ALA B O 1
ATOM 812 N N . SER B 1 23 ? -1.998 -13.695 -12.484 1 98.75 23 SER B N 1
ATOM 813 C CA . SER B 1 23 ? -3.213 -14 -11.734 1 98.75 23 SER B CA 1
ATOM 814 C C . SER B 1 23 ? -3.031 -13.703 -10.242 1 98.75 23 SER B C 1
ATOM 816 O O . SER B 1 23 ? -3.941 -13.188 -9.594 1 98.75 23 SER B O 1
ATOM 818 N N . ALA B 1 24 ? -1.892 -14.094 -9.727 1 98.81 24 ALA B N 1
ATOM 819 C CA . ALA B 1 24 ? -1.616 -13.875 -8.312 1 98.81 24 ALA B CA 1
ATOM 820 C C . ALA B 1 24 ? -1.531 -12.383 -7.992 1 98.81 24 ALA B C 1
ATOM 822 O O . ALA B 1 24 ? -2.111 -11.922 -7.008 1 98.81 24 ALA B O 1
ATOM 823 N N . VAL B 1 25 ? -0.812 -11.625 -8.789 1 98.88 25 VAL B N 1
ATOM 824 C CA . VAL B 1 25 ? -0.663 -10.188 -8.586 1 98.88 25 VAL B CA 1
ATOM 825 C C . VAL B 1 25 ? -2.035 -9.516 -8.609 1 98.88 25 VAL B C 1
ATOM 827 O O . VAL B 1 25 ? -2.365 -8.727 -7.723 1 98.88 25 VAL B O 1
ATOM 830 N N . ASP B 1 26 ? -2.844 -9.859 -9.602 1 98.62 26 ASP B N 1
ATOM 831 C CA . ASP B 1 26 ? -4.199 -9.32 -9.672 1 98.62 26 ASP B CA 1
ATOM 832 C C . ASP B 1 26 ? -4.996 -9.672 -8.422 1 98.62 26 ASP B C 1
ATOM 834 O O . ASP B 1 26 ? -5.68 -8.812 -7.852 1 98.62 26 ASP B O 1
ATOM 838 N N . ALA B 1 27 ? -4.898 -10.898 -8.016 1 98.81 27 ALA B N 1
ATOM 839 C CA . ALA B 1 27 ? -5.66 -11.367 -6.863 1 98.81 27 ALA B CA 1
ATOM 840 C C . ALA B 1 27 ? -5.246 -10.633 -5.59 1 98.81 27 ALA B C 1
ATOM 842 O O . ALA B 1 27 ? -6.082 -10.359 -4.727 1 98.81 27 ALA B O 1
ATOM 843 N N . VAL B 1 28 ? -3.928 -10.359 -5.414 1 98.75 28 VAL B N 1
ATOM 844 C CA . VAL B 1 28 ? -3.451 -9.633 -4.238 1 98.75 28 VAL B CA 1
ATOM 845 C C . VAL B 1 28 ? -4.133 -8.273 -4.16 1 98.75 28 VAL B C 1
ATOM 847 O O . VAL B 1 28 ? -4.762 -7.941 -3.15 1 98.75 28 VAL B O 1
ATOM 850 N N . PHE B 1 29 ? -4.117 -7.512 -5.227 1 98.5 29 PHE B N 1
ATOM 851 C CA . PHE B 1 29 ? -4.613 -6.145 -5.164 1 98.5 29 PHE B CA 1
ATOM 852 C C . PHE B 1 29 ? -6.137 -6.117 -5.184 1 98.5 29 PHE B C 1
ATOM 854 O O . PHE B 1 29 ? -6.754 -5.246 -4.566 1 98.5 29 PHE B O 1
ATOM 861 N N . GLU B 1 30 ? -6.766 -7.086 -5.84 1 98.25 30 GLU B N 1
ATOM 862 C CA . GLU B 1 30 ? -8.219 -7.191 -5.777 1 98.25 30 GLU B CA 1
ATOM 863 C C . GLU B 1 30 ? -8.688 -7.547 -4.371 1 98.25 30 GLU B C 1
ATOM 865 O O . GLU B 1 30 ? -9.719 -7.059 -3.912 1 98.25 30 GLU B O 1
ATOM 870 N N . THR B 1 31 ? -7.988 -8.453 -3.736 1 98.62 31 THR B N 1
ATOM 871 C CA . THR B 1 31 ? -8.344 -8.836 -2.375 1 98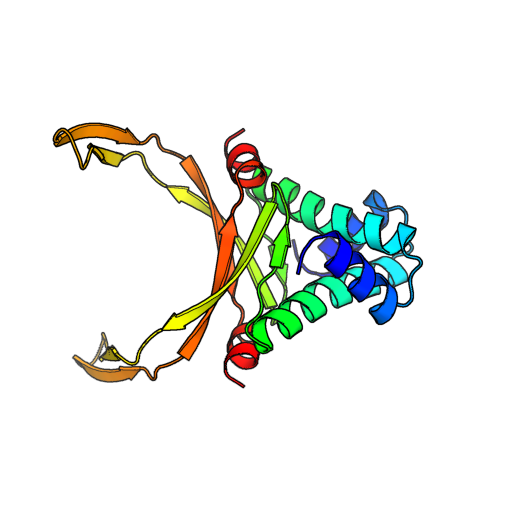.62 31 THR B CA 1
ATOM 872 C C . THR B 1 31 ? -8.188 -7.652 -1.423 1 98.62 31 THR B C 1
ATOM 874 O O . THR B 1 31 ? -9.039 -7.418 -0.568 1 98.62 31 THR B O 1
ATOM 877 N N . VAL B 1 32 ? -7.086 -6.879 -1.552 1 98.5 32 VAL B N 1
ATOM 878 C CA . VAL B 1 32 ? -6.895 -5.684 -0.736 1 98.5 32 VAL B CA 1
ATOM 879 C C . VAL B 1 32 ? -8.047 -4.711 -0.966 1 98.5 32 VAL B C 1
ATOM 881 O O . VAL B 1 32 ? -8.648 -4.211 -0.011 1 98.5 32 VAL B O 1
ATOM 884 N N . GLN B 1 33 ? -8.359 -4.477 -2.25 1 98.38 33 GLN B N 1
ATOM 885 C CA . GLN B 1 33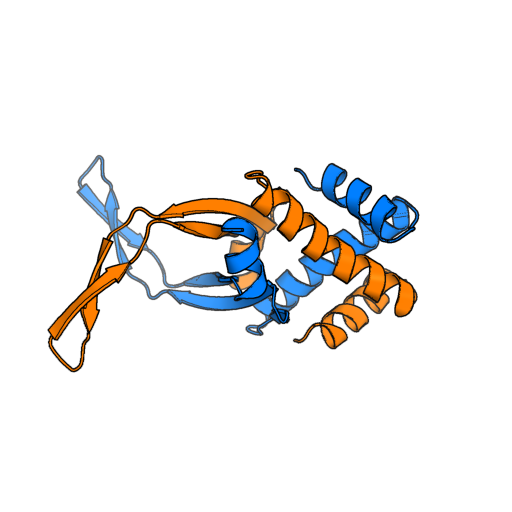 ? -9.438 -3.559 -2.596 1 98.38 33 GLN B CA 1
ATOM 886 C C . GLN B 1 33 ? -10.758 -4.012 -1.989 1 98.38 33 GLN B C 1
ATOM 888 O O . GLN B 1 33 ? -11.5 -3.205 -1.421 1 98.38 33 GLN B O 1
ATOM 893 N N . SER B 1 34 ? -11.062 -5.285 -2.119 1 98.19 34 SER B N 1
ATOM 894 C CA . SER B 1 34 ? -12.312 -5.824 -1.604 1 98.19 34 SER B CA 1
ATOM 895 C C . SER B 1 34 ? -12.391 -5.703 -0.085 1 98.19 34 SER B C 1
ATOM 897 O O . SER B 1 34 ? -13.438 -5.375 0.466 1 98.19 34 SER B O 1
ATOM 899 N N . GLU B 1 35 ? -11.312 -6.059 0.561 1 98.38 35 GLU B N 1
ATOM 900 C CA . GLU B 1 35 ? -11.258 -5.953 2.016 1 98.38 35 GLU B CA 1
ATOM 901 C C . GLU B 1 35 ? -11.523 -4.523 2.475 1 98.38 35 GLU B C 1
ATOM 903 O O . GLU B 1 35 ? -12.312 -4.297 3.396 1 98.38 35 GLU B O 1
ATOM 908 N N . LEU B 1 36 ? -10.914 -3.51 1.867 1 98.5 36 LEU B N 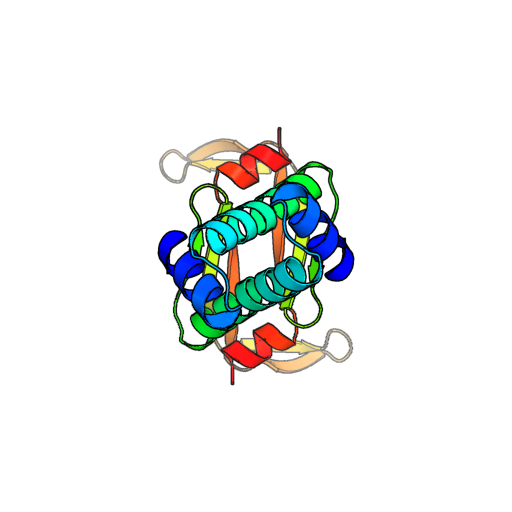1
ATOM 909 C CA . LEU B 1 36 ? -11.094 -2.105 2.221 1 98.5 36 LEU B CA 1
ATOM 910 C C . LEU B 1 36 ? -12.508 -1.642 1.901 1 98.5 36 LEU B C 1
ATOM 912 O O . LEU B 1 36 ? -13.102 -0.867 2.658 1 98.5 36 LEU B O 1
ATOM 916 N N . LYS B 1 37 ? -13.008 -2.09 0.761 1 98 37 LYS B N 1
ATOM 917 C CA . LYS B 1 37 ? -14.375 -1.757 0.38 1 98 37 LYS B CA 1
ATOM 918 C C . LYS B 1 37 ? -15.367 -2.16 1.472 1 98 37 LYS B C 1
ATOM 920 O O . LYS B 1 37 ? -16.359 -1.469 1.704 1 98 37 LYS B O 1
ATOM 925 N N . ASN B 1 38 ? -15 -3.246 2.129 1 97.19 38 ASN B N 1
ATOM 926 C CA . ASN B 1 38 ? -15.883 -3.789 3.154 1 97.19 38 ASN B CA 1
ATOM 927 C C . ASN B 1 38 ? -15.57 -3.199 4.527 1 97.19 38 ASN B C 1
ATOM 929 O O . ASN B 1 38 ? -16.078 -3.684 5.543 1 97.19 38 ASN B O 1
ATOM 933 N N . GLY B 1 39 ? -14.688 -2.266 4.57 1 96.19 39 GLY B N 1
ATOM 934 C CA . GLY B 1 39 ? -14.383 -1.562 5.805 1 96.19 39 GLY B CA 1
ATOM 935 C C . GLY B 1 39 ? -13.344 -2.275 6.652 1 96.19 39 GLY B C 1
ATOM 936 O O . GLY B 1 39 ? -13.125 -1.914 7.812 1 96.19 39 GLY B O 1
ATOM 937 N N . GLY B 1 40 ? -12.758 -3.34 6.082 1 97.25 40 GLY B N 1
ATOM 938 C CA . GLY B 1 40 ? -11.742 -4.09 6.801 1 97.25 40 GLY B CA 1
ATOM 939 C C . GLY B 1 40 ? -10.352 -3.51 6.641 1 97.25 40 GLY B C 1
ATOM 940 O O . GLY B 1 40 ? -10.172 -2.479 5.992 1 97.25 40 GLY B O 1
ATOM 941 N N . ASP B 1 41 ? -9.367 -4.156 7.328 1 98.31 41 ASP B N 1
ATOM 942 C CA . ASP B 1 41 ? -7.957 -3.787 7.23 1 98.31 41 ASP B CA 1
ATOM 943 C C . ASP B 1 41 ? -7.094 -5.004 6.914 1 98.31 41 ASP B C 1
ATOM 945 O O . ASP B 1 41 ? -7.543 -6.145 7.043 1 98.31 41 ASP B O 1
ATOM 949 N N . ILE B 1 42 ? -5.949 -4.688 6.344 1 98.44 42 ILE B N 1
ATOM 950 C CA . ILE B 1 42 ? -4.957 -5.715 6.055 1 98.44 42 ILE B CA 1
ATOM 951 C C . ILE B 1 42 ? -3.639 -5.367 6.742 1 98.44 42 ILE B C 1
ATOM 953 O O . ILE B 1 42 ? -3.111 -4.27 6.566 1 98.44 42 ILE B O 1
ATOM 957 N N . ARG B 1 43 ? -3.205 -6.324 7.508 1 98.56 43 ARG B N 1
ATOM 958 C CA . ARG B 1 43 ? -1.959 -6.109 8.234 1 98.56 43 ARG B CA 1
ATOM 959 C C . ARG B 1 43 ? -0.888 -7.102 7.789 1 98.56 43 ARG B C 1
ATOM 961 O O . ARG B 1 43 ? -1.048 -8.312 7.957 1 98.56 43 ARG B O 1
ATOM 968 N N . LEU B 1 44 ? 0.142 -6.574 7.219 1 98 44 LEU B N 1
ATOM 969 C CA . LEU B 1 44 ? 1.29 -7.363 6.785 1 98 44 LEU B CA 1
ATOM 970 C C . LEU B 1 44 ? 2.516 -7.059 7.641 1 98 44 LEU B C 1
ATOM 972 O O . LEU B 1 44 ? 3.139 -6.004 7.484 1 98 44 LEU B O 1
ATOM 976 N N . ALA B 1 45 ? 2.883 -7.988 8.461 1 96 45 ALA B N 1
ATOM 977 C CA . ALA B 1 45 ? 3.969 -7.789 9.414 1 96 45 ALA B CA 1
ATOM 978 C C . ALA B 1 45 ? 5.246 -7.344 8.711 1 96 45 ALA B C 1
ATOM 980 O O . ALA B 1 45 ? 5.629 -7.918 7.688 1 96 45 ALA B O 1
ATOM 981 N N . GLY B 1 46 ? 5.867 -6.293 9.359 1 95.81 46 GLY B N 1
ATOM 982 C CA . GLY B 1 46 ? 7.121 -5.781 8.82 1 95.81 46 GLY B CA 1
ATOM 983 C C . GLY B 1 46 ? 6.926 -4.832 7.652 1 95.81 46 GLY B C 1
ATOM 984 O O . GLY B 1 46 ? 7.742 -3.934 7.434 1 95.81 46 GLY B O 1
ATOM 985 N N . PHE B 1 47 ? 5.91 -5.082 6.836 1 97.81 47 PHE B N 1
ATOM 986 C CA . PHE B 1 47 ? 5.691 -4.309 5.621 1 97.81 47 PHE B CA 1
ATOM 987 C C . PHE B 1 47 ? 4.805 -3.102 5.898 1 97.81 47 PHE B C 1
ATOM 989 O O . PHE B 1 47 ? 5.18 -1.966 5.598 1 97.81 47 PHE B O 1
ATOM 996 N N . GLY B 1 48 ? 3.611 -3.447 6.5 1 98.38 48 GLY B N 1
ATOM 997 C CA . GLY B 1 48 ? 2.693 -2.359 6.793 1 98.38 48 GLY B CA 1
ATOM 998 C C . GLY B 1 48 ? 1.237 -2.789 6.793 1 98.38 48 GLY B C 1
ATOM 999 O O . GLY B 1 48 ? 0.938 -3.982 6.84 1 98.38 48 GLY B O 1
ATOM 1000 N N . SER B 1 49 ? 0.339 -1.719 6.773 1 98.69 49 SER B N 1
ATOM 1001 C CA . SER B 1 49 ? -1.085 -2.023 6.871 1 98.69 49 SER B CA 1
ATOM 1002 C C . SER B 1 49 ? -1.907 -1.113 5.965 1 98.69 49 SER B C 1
ATOM 1004 O O . SER B 1 49 ? -1.547 0.045 5.746 1 98.69 49 SER B O 1
ATOM 1006 N N . PHE B 1 50 ? -2.951 -1.678 5.375 1 98.69 50 PHE B N 1
ATOM 1007 C CA . PHE B 1 50 ? -3.971 -0.951 4.629 1 98.69 50 PHE B CA 1
ATOM 1008 C C . PHE B 1 50 ? -5.254 -0.831 5.438 1 98.69 50 PHE B C 1
ATOM 1010 O O . PHE B 1 50 ? -5.688 -1.796 6.074 1 98.69 50 PHE B O 1
ATOM 1017 N N . SER B 1 51 ? -5.812 0.344 5.453 1 98.56 51 SER B N 1
ATOM 1018 C CA . SER B 1 51 ? -7.074 0.582 6.148 1 98.56 51 SER B CA 1
ATOM 1019 C C . SER B 1 51 ? -7.867 1.704 5.488 1 98.56 51 SER B C 1
ATOM 1021 O O . SER B 1 51 ? -7.418 2.293 4.504 1 98.56 51 SER B O 1
ATOM 1023 N N . VAL B 1 52 ? -9.094 1.869 5.977 1 98.19 52 VAL B N 1
ATOM 1024 C CA . VAL B 1 52 ? -9.945 2.951 5.492 1 98.19 52 VAL B CA 1
ATOM 1025 C C . VAL B 1 52 ? -10.125 3.994 6.594 1 98.19 52 VAL B C 1
ATOM 1027 O O . VAL B 1 52 ? -10.336 3.648 7.758 1 98.19 52 VAL B O 1
ATOM 1030 N N . SER B 1 53 ? -9.898 5.176 6.207 1 97.25 53 SER B N 1
ATOM 1031 C CA . SER B 1 53 ? -10.164 6.277 7.125 1 97.25 53 SER B CA 1
ATOM 1032 C C . SER B 1 53 ? -11.328 7.133 6.641 1 97.25 53 SER B C 1
ATOM 1034 O O . SER B 1 53 ? -11.539 7.281 5.434 1 97.25 53 SER B O 1
ATOM 1036 N N . ARG B 1 54 ? -12.039 7.664 7.559 1 96.69 54 ARG B N 1
ATOM 1037 C CA . ARG B 1 54 ? -13.148 8.547 7.227 1 96.69 54 ARG B CA 1
ATOM 1038 C C . ARG B 1 54 ? -12.727 10.008 7.273 1 96.69 54 ARG B C 1
ATOM 1040 O O . ARG B 1 54 ? -12.117 10.453 8.25 1 96.69 54 ARG B O 1
ATOM 1047 N N . ARG B 1 55 ? -12.922 10.609 6.125 1 96.38 55 ARG B N 1
ATOM 1048 C CA . ARG B 1 55 ? -12.727 12.055 6.07 1 96.38 55 ARG B CA 1
ATOM 1049 C C . ARG B 1 55 ? -14.062 12.789 6.078 1 96.38 55 ARG B C 1
ATOM 1051 O O . ARG B 1 55 ? -14.914 12.547 5.223 1 96.38 55 ARG B O 1
ATOM 1058 N N . GLU B 1 56 ? -14.219 13.633 7.066 1 97.44 56 GLU B N 1
ATOM 1059 C CA . GLU B 1 56 ? -15.477 14.367 7.199 1 97.44 56 GLU B CA 1
ATOM 1060 C C . GLU B 1 56 ? -15.609 15.43 6.109 1 97.44 56 GLU B C 1
ATOM 1062 O O . GLU B 1 56 ? -14.609 15.836 5.512 1 97.44 56 GLU B O 1
ATOM 1067 N N . ALA B 1 57 ? -16.922 15.789 5.922 1 97.19 57 ALA B N 1
ATOM 1068 C CA . ALA B 1 57 ? -17.172 16.859 4.953 1 97.19 57 ALA B CA 1
ATOM 1069 C C . ALA B 1 57 ? -16.484 18.156 5.363 1 97.19 57 ALA B C 1
ATOM 1071 O O . ALA B 1 57 ? -16.359 18.453 6.555 1 97.19 57 ALA B O 1
ATOM 1072 N N . SER B 1 58 ? -15.977 18.781 4.391 1 96 58 SER B N 1
ATOM 1073 C CA . SER B 1 58 ? -15.305 20.062 4.641 1 96 58 SER B CA 1
ATOM 1074 C C . SER B 1 58 ? -15.602 21.062 3.533 1 96 58 SER B C 1
ATOM 1076 O O . SER B 1 58 ? -16.391 20.781 2.629 1 96 58 SER B O 1
ATOM 1078 N N . LYS B 1 59 ? -15.203 22.344 3.803 1 94 59 LYS B N 1
ATOM 1079 C CA . LYS B 1 59 ? -15.336 23.391 2.789 1 94 59 LYS B CA 1
ATOM 1080 C C . LYS B 1 59 ? -13.969 23.875 2.318 1 94 59 LYS B C 1
ATOM 1082 O O . LYS B 1 59 ? -13.055 24.047 3.127 1 94 59 LYS B O 1
ATOM 1087 N N . GLY B 1 60 ? -13.844 23.766 0.976 1 92.81 60 GLY B N 1
ATOM 1088 C CA . GLY B 1 60 ? -12.656 24.375 0.395 1 92.81 60 GLY B CA 1
ATOM 1089 C C . GLY B 1 60 ? -12.961 25.625 -0.397 1 92.81 60 GLY B C 1
ATOM 1090 O O . GLY B 1 60 ? -14.078 26.141 -0.352 1 92.81 60 GLY B O 1
ATOM 1091 N N . ARG B 1 61 ? -11.789 26.25 -0.843 1 94.56 61 ARG B N 1
ATOM 1092 C CA . ARG B 1 61 ? -11.961 27.438 -1.679 1 94.56 61 ARG B CA 1
ATOM 1093 C C . ARG B 1 61 ? -11.242 27.266 -3.014 1 94.56 61 ARG B C 1
ATOM 1095 O O . ARG B 1 61 ? -10.164 26.672 -3.074 1 94.56 61 ARG B O 1
ATOM 1102 N N . ASN B 1 62 ? -11.828 27.547 -4.18 1 93 62 ASN B N 1
ATOM 1103 C CA . ASN B 1 62 ? -11.156 27.641 -5.473 1 93 62 ASN B CA 1
ATOM 1104 C C . ASN B 1 62 ? -10.023 28.656 -5.449 1 93 62 ASN B C 1
ATOM 1106 O O . ASN B 1 62 ? -10.266 29.844 -5.199 1 93 62 ASN B O 1
ATOM 1110 N N . PRO B 1 63 ? -8.828 28.172 -5.641 1 92.06 63 PRO B N 1
ATOM 1111 C CA . PRO B 1 63 ? -7.691 29.094 -5.527 1 92.06 63 PRO B CA 1
ATOM 1112 C C . PRO B 1 63 ? -7.785 30.266 -6.492 1 92.06 63 PRO B C 1
ATOM 1114 O O . PRO B 1 63 ? -7.293 31.359 -6.191 1 92.06 63 PRO B O 1
ATOM 1117 N N . SER B 1 64 ? -8.461 30 -7.602 1 94.31 64 SER B N 1
ATOM 1118 C CA . SER B 1 64 ? -8.523 31.016 -8.641 1 94.31 64 SER B CA 1
ATOM 1119 C C . SER B 1 64 ? -9.664 32 -8.391 1 94.31 64 SER B C 1
ATOM 1121 O O . SER B 1 64 ? -9.516 33.188 -8.602 1 94.31 64 SER B O 1
ATOM 1123 N N . THR B 1 65 ? -10.836 31.672 -7.953 1 94.19 65 THR B N 1
ATOM 1124 C CA . THR B 1 65 ? -12.031 32.531 -7.895 1 94.19 65 THR B CA 1
ATOM 1125 C C . THR B 1 65 ? -12.383 32.875 -6.449 1 94.19 65 THR B C 1
ATOM 1127 O O . THR B 1 65 ? -13.164 33.781 -6.191 1 94.19 65 THR B O 1
ATOM 1130 N N . GLY B 1 66 ? -11.922 32.094 -5.461 1 93.56 66 GLY B N 1
ATOM 1131 C CA . GLY B 1 66 ? -12.258 32.281 -4.055 1 93.56 66 GLY B CA 1
ATOM 1132 C C . GLY B 1 66 ? -13.586 31.656 -3.672 1 93.56 66 GLY B C 1
ATOM 1133 O O . GLY B 1 66 ? -13.969 31.672 -2.5 1 93.56 66 GLY B O 1
ATOM 1134 N N . ALA B 1 67 ? -14.344 31.203 -4.656 1 94.44 67 ALA B N 1
ATOM 1135 C CA . ALA B 1 67 ? -15.648 30.594 -4.387 1 94.44 67 ALA B CA 1
ATOM 1136 C C . ALA B 1 67 ? -15.508 29.359 -3.508 1 94.44 67 ALA B C 1
ATOM 1138 O O . ALA B 1 67 ? -14.562 28.578 -3.66 1 94.44 67 ALA B O 1
ATOM 1139 N N . GLU B 1 68 ? -16.469 29.188 -2.596 1 94.69 68 GLU B N 1
ATOM 1140 C CA . GLU B 1 68 ? -16.484 28.031 -1.717 1 94.69 68 GLU B CA 1
ATOM 1141 C C . GLU B 1 68 ? -16.891 26.766 -2.479 1 94.69 68 GLU B C 1
ATOM 1143 O O . GLU B 1 68 ? -17.781 26.812 -3.324 1 94.69 68 GLU B O 1
ATOM 1148 N N . VAL B 1 69 ? -16.078 25.719 -2.275 1 93.44 69 VAL B N 1
ATOM 1149 C CA . VAL B 1 69 ? -16.375 24.406 -2.834 1 93.44 69 VAL B CA 1
ATOM 1150 C C . VAL B 1 69 ? -16.609 23.406 -1.706 1 93.44 69 VAL B C 1
ATOM 1152 O 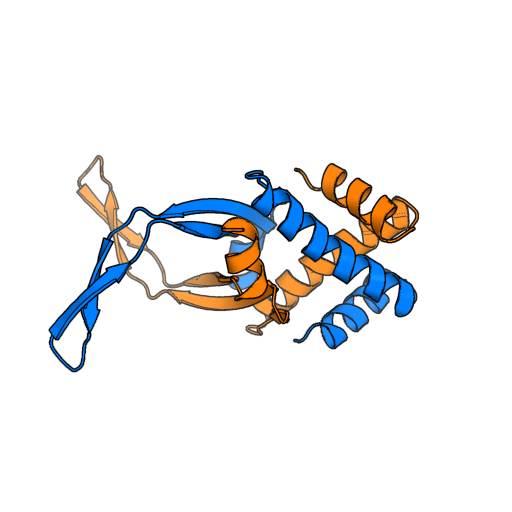O . VAL B 1 69 ? -15.82 23.312 -0.765 1 93.44 69 VAL B O 1
ATOM 1155 N N . ASP B 1 70 ? -17.781 22.719 -1.801 1 94.62 70 ASP B N 1
ATOM 1156 C CA . ASP B 1 70 ? -18.109 21.672 -0.822 1 94.62 70 ASP B CA 1
ATOM 1157 C C . ASP B 1 70 ? -17.359 20.375 -1.138 1 94.62 70 ASP B C 1
ATOM 1159 O O . ASP B 1 70 ? -17.438 19.875 -2.26 1 94.62 70 ASP B O 1
ATOM 1163 N N . ILE B 1 71 ? -16.656 19.891 -0.139 1 93.12 71 ILE B N 1
ATOM 1164 C CA . ILE B 1 71 ? -16.016 18.578 -0.225 1 93.12 71 ILE B CA 1
ATOM 1165 C C . ILE B 1 71 ? -16.797 17.578 0.637 1 93.12 71 ILE B C 1
ATOM 1167 O O . ILE B 1 71 ? -16.797 17.672 1.866 1 93.12 71 ILE B O 1
ATOM 1171 N N . PRO B 1 72 ? -17.453 16.703 -0.03 1 95.38 72 PRO B N 1
ATOM 1172 C CA . PRO B 1 72 ? -18.297 15.766 0.733 1 95.38 72 PRO B CA 1
ATOM 1173 C C . PRO B 1 72 ? -17.469 14.805 1.588 1 95.38 72 PRO B C 1
ATOM 1175 O O . PRO B 1 72 ? -16.297 14.547 1.284 1 95.38 72 PRO B O 1
ATOM 1178 N N . ALA B 1 73 ? -18.109 14.383 2.717 1 97.31 73 ALA B N 1
ATOM 1179 C CA . ALA B 1 73 ? -17.5 13.305 3.486 1 97.31 73 ALA B CA 1
ATOM 1180 C C . ALA B 1 73 ? -17.203 12.094 2.6 1 97.31 73 ALA B C 1
ATOM 1182 O O . ALA B 1 73 ? -17.953 11.812 1.66 1 97.31 73 ALA B O 1
ATOM 1183 N N . ARG B 1 74 ? -16.047 11.469 2.893 1 97 74 ARG B N 1
ATOM 1184 C CA . ARG B 1 74 ? -15.688 10.305 2.082 1 97 74 ARG B CA 1
ATOM 1185 C C . ARG B 1 74 ? -14.797 9.352 2.861 1 97 74 ARG B C 1
ATOM 1187 O O . ARG B 1 74 ? -14.188 9.734 3.863 1 97 74 ARG B O 1
ATOM 1194 N N . ASN B 1 75 ? -14.828 8.125 2.434 1 97.81 75 ASN B N 1
ATOM 1195 C CA . ASN B 1 75 ? -13.836 7.152 2.881 1 97.81 75 ASN B CA 1
ATOM 1196 C C . ASN B 1 75 ? -12.539 7.27 2.086 1 97.81 75 ASN B C 1
ATOM 1198 O O . ASN B 1 75 ? -12.57 7.488 0.873 1 97.81 75 ASN B O 1
ATOM 1202 N N . VAL B 1 76 ? -11.469 7.215 2.812 1 97.44 76 VAL B N 1
ATOM 1203 C CA . VAL B 1 76 ? -10.172 7.316 2.162 1 97.44 76 VAL B CA 1
ATOM 1204 C C . VAL B 1 76 ? -9.344 6.07 2.471 1 97.44 76 VAL B C 1
ATOM 1206 O O . VAL B 1 76 ? -9.109 5.742 3.637 1 97.44 76 VAL B O 1
ATOM 1209 N N . PRO B 1 77 ? -8.859 5.375 1.435 1 98.31 77 PRO B N 1
ATOM 1210 C CA . PRO B 1 77 ? -7.902 4.301 1.693 1 98.31 77 PRO B CA 1
ATOM 1211 C C . PRO B 1 77 ? -6.555 4.82 2.189 1 98.31 77 PRO B C 1
ATOM 1213 O O . PRO B 1 77 ? -6.039 5.809 1.662 1 98.31 77 PRO B O 1
ATOM 1216 N N . LYS B 1 78 ? -5.988 4.133 3.211 1 97.06 78 LYS B N 1
ATOM 1217 C CA . LYS B 1 78 ? -4.734 4.547 3.832 1 97.06 78 LYS B CA 1
ATOM 1218 C C . LYS B 1 78 ? -3.75 3.379 3.91 1 97.06 78 LYS B C 1
ATOM 1220 O O . LYS B 1 78 ? -4.156 2.232 4.117 1 97.06 78 LYS B O 1
ATOM 1225 N N . PHE B 1 79 ? -2.518 3.715 3.723 1 98.5 79 PHE B N 1
ATOM 1226 C CA . PHE B 1 79 ? -1.433 2.775 3.979 1 98.5 79 PHE B CA 1
ATOM 1227 C C . PHE B 1 79 ? -0.495 3.312 5.051 1 98.5 79 PHE B C 1
ATOM 1229 O O . PHE B 1 79 ? -0.077 4.473 4.996 1 98.5 79 PHE B O 1
ATOM 1236 N N . SER B 1 80 ? -0.203 2.465 6.039 1 98.12 80 SER B N 1
ATOM 1237 C CA . SER B 1 80 ? 0.796 2.766 7.059 1 98.12 80 SER B CA 1
ATOM 1238 C C . SER B 1 80 ? 1.992 1.825 6.957 1 98.12 80 SER B C 1
ATOM 1240 O O . SER B 1 80 ? 1.855 0.614 7.141 1 98.12 80 SER B O 1
ATOM 1242 N N . ALA B 1 81 ? 3.139 2.439 6.738 1 98.38 81 ALA B N 1
ATOM 1243 C CA . ALA B 1 81 ? 4.336 1.623 6.555 1 98.38 81 ALA B CA 1
ATOM 1244 C C . ALA B 1 81 ? 4.777 0.994 7.875 1 98.38 81 ALA B C 1
ATOM 1246 O O . ALA B 1 81 ? 4.75 1.646 8.922 1 98.38 81 ALA B O 1
ATOM 1247 N N . GLY B 1 82 ? 5.191 -0.267 7.785 1 97.94 82 GLY B N 1
ATOM 1248 C CA . GLY B 1 82 ? 5.738 -0.958 8.938 1 97.94 82 GLY B CA 1
ATOM 1249 C C . GLY B 1 82 ? 7.219 -0.693 9.148 1 97.94 82 GLY B C 1
ATOM 1250 O O . GLY B 1 82 ? 7.871 -0.085 8.305 1 97.94 82 GLY B O 1
ATOM 1251 N N . LYS B 1 83 ? 7.703 -1.116 10.266 1 97.25 83 LYS B N 1
ATOM 1252 C CA . LYS B 1 83 ? 9.094 -0.873 10.633 1 97.25 83 LYS B CA 1
ATOM 1253 C C . LYS B 1 83 ? 10.047 -1.462 9.594 1 97.25 83 LYS B C 1
ATOM 1255 O O . LYS B 1 83 ? 11.078 -0.865 9.273 1 97.25 83 LYS B O 1
ATOM 1260 N N . GLY B 1 84 ? 9.766 -2.654 9.188 1 97.75 84 GLY B N 1
ATOM 1261 C CA . GLY B 1 84 ? 10.617 -3.305 8.203 1 97.75 84 GLY B CA 1
ATOM 1262 C C . GLY B 1 84 ? 10.773 -2.498 6.926 1 97.75 84 GLY B C 1
ATOM 1263 O O . GLY B 1 84 ? 11.883 -2.354 6.414 1 97.75 84 GLY B O 1
ATOM 1264 N N . LEU B 1 85 ? 9.711 -2.029 6.43 1 98.31 85 LEU B N 1
ATOM 1265 C CA . LEU B 1 85 ? 9.734 -1.235 5.203 1 98.31 85 LEU B CA 1
ATOM 1266 C C . LEU B 1 85 ? 10.43 0.102 5.441 1 98.31 85 LEU B C 1
ATOM 1268 O O . LEU B 1 85 ? 11.227 0.549 4.609 1 98.31 85 LEU B O 1
ATOM 1272 N N . LYS B 1 86 ? 10.102 0.757 6.566 1 97.81 86 LYS B N 1
ATOM 1273 C CA . LYS B 1 86 ? 10.758 2.016 6.914 1 97.81 86 LYS B CA 1
ATOM 1274 C C . LYS B 1 86 ? 12.266 1.842 7.02 1 97.81 86 LYS B C 1
ATOM 1276 O O . LYS B 1 86 ? 13.031 2.68 6.535 1 97.81 86 LYS B O 1
ATOM 1281 N N . ASP B 1 87 ? 12.688 0.771 7.637 1 97.75 87 ASP B N 1
ATOM 1282 C CA . ASP B 1 87 ? 14.117 0.494 7.746 1 97.75 87 ASP B CA 1
ATOM 1283 C C . ASP B 1 87 ? 14.742 0.238 6.375 1 97.75 87 ASP B C 1
ATOM 1285 O O . ASP B 1 87 ? 15.859 0.667 6.105 1 97.75 87 ASP B O 1
ATOM 1289 N N . ALA B 1 88 ? 14.055 -0.424 5.574 1 97.62 88 ALA B N 1
ATOM 1290 C CA . ALA B 1 88 ? 14.57 -0.787 4.254 1 97.62 88 ALA B CA 1
ATOM 1291 C C . ALA B 1 88 ? 14.859 0.456 3.42 1 97.62 88 ALA B C 1
ATOM 1293 O O . ALA B 1 88 ? 15.859 0.505 2.699 1 97.62 88 ALA B O 1
ATOM 1294 N N . VAL B 1 89 ? 14.016 1.499 3.514 1 97.88 89 VAL B N 1
ATOM 1295 C CA . VAL B 1 89 ? 14.18 2.656 2.643 1 97.88 89 VAL B CA 1
ATOM 1296 C C . VAL B 1 89 ? 15.203 3.619 3.246 1 97.88 89 VAL B C 1
ATOM 1298 O O . VAL B 1 89 ? 15.555 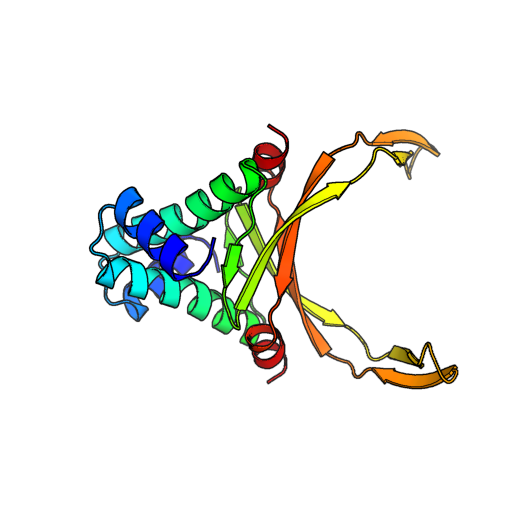4.629 2.633 1 97.88 89 VAL B O 1
ATOM 1301 N N . ASN B 1 90 ? 15.578 3.303 4.48 1 97 90 ASN B N 1
ATOM 1302 C CA . ASN B 1 90 ? 16.594 4.125 5.141 1 97 90 ASN B CA 1
ATOM 1303 C C . ASN B 1 90 ? 17.875 3.342 5.387 1 97 90 ASN B C 1
ATOM 1305 O O . ASN B 1 90 ? 18.734 3.785 6.145 1 97 90 ASN B O 1
ATOM 1309 N N . SER B 1 91 ? 17.891 2.119 4.934 1 88.62 91 SER B N 1
ATOM 1310 C CA . SER B 1 91 ? 19.094 1.295 5.055 1 88.62 91 SER B CA 1
ATOM 1311 C C . SER B 1 91 ? 20.094 1.6 3.939 1 88.62 91 SER B C 1
ATOM 1313 O O . SER B 1 91 ? 19.703 2.023 2.852 1 88.62 91 SER B O 1
#

InterPro domains:
  IPR000119 Histone-like DNA-binding protein [PF00216] (1-90)
  IPR000119 Histone-like DNA-binding protein [PR01727] (40-55)
  IPR000119 Histone-like DNA-binding protein [PR01727] (58-71)
  IPR000119 Histone-like DNA-binding protein [PR01727] (74-88)
  IPR000119 Histone-like DNA-binding protein [PTHR33175] (1-89)
  IPR000119 Histone-like DNA-binding protein [SM00411] (1-90)
  IPR010992 Integration host factor (IHF)-like DNA-binding domain superfamily [G3DSA:4.10.520.10] (1-91)
  IPR010992 Integration host factor (IHF)-like DNA-binding domain superfamily [SSF47729] (1-90)
  IPR020816 Histone-like DNA-binding protein, conserved site [PS00045] (46-65)

Nearest PDB structures (foldseek):
  4qju-assembly1_B  TM=9.549E-01  e=5.033E-12  Staphylococcus aureus subsp. aureus Mu50
  5lvt-assembly2_B  TM=9.215E-01  e=2.145E-10  Lactococcus lactis subsp. lactis Il1403
  1p78-assembly1_B  TM=9.424E-01  e=5.934E-10  Anabaena sp.
  3rhi-assembly1_A  TM=8.076E-01  e=1.749E-09  Bacillus anthracis str. Sterne
  8flj-assembly1_E  TM=9.089E-01  e=8.578E-09  Pseudomonas aeruginosa PA14

Solvent-accessible surface area (backbone atoms only — not comparable to full-atom values): 9472 Å² total; per-residue (Å²): 81,40,58,68,55,49,23,51,51,22,8,64,72,41,70,42,53,60,68,57,22,42,37,36,54,52,26,50,55,50,48,52,48,52,39,33,45,71,69,36,45,38,45,36,86,47,49,23,35,40,36,61,42,81,42,72,59,47,77,45,60,42,90,87,79,61,49,78,38,82,39,72,57,41,46,38,77,44,66,47,72,19,66,50,40,42,47,46,42,61,101,81,42,58,68,56,48,23,51,51,21,9,64,70,41,69,42,54,60,67,56,21,42,38,36,55,52,26,49,55,51,49,52,48,52,39,33,44,70,69,35,46,37,47,37,87,46,49,25,33,41,35,62,42,80,41,72,59,46,79,47,60,41,89,86,78,63,48,78,38,83,40,71,57,43,47,38,74,43,67,46,73,19,68,50,41,42,46,46,43,62,100

pLDDT: mean 97.27, std 1.93, range [88.5, 98.88]

Secondary structure (DSSP, 8-state):
--HHHHHHHHHHHHT--HHHHHHHHHHHHHHHHHHH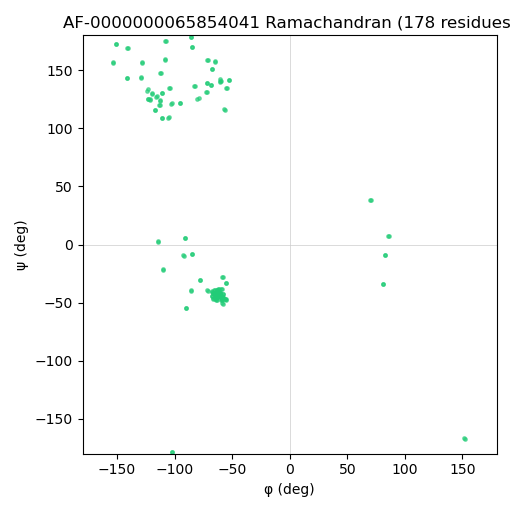HTT--EEETTTEEEEEEEEPPEEEE-TTT--EEEE--EEEEEEEE-HHHHHHHT-/--HHHHHHHHHHHHT--HHHHHHHHHHHHHHHHHHHHTT--EEETTTEEEEEEEEPPEEEE-TTT--EEEE--EEEEEEEE-HHHHHHHT-

Sequence (182 aa):
MNKNELVSAVAEKAGLTKADAASAVDAVFETVQSELKNGGDIRLAGFGSFSVSRREASKGRNPSTGAEVDIPARNVPKFSAGKGLKDAVNSMNKNELVSAVAEKAGLTKADAASAVDAVFETVQSELKNGGDIRLAGFGSFSVSRREASKGRNPSTGAEVDIPARNVPKFSAGKGLKDAVNS

Foldseek 3Di:
DDLLVQLVVQCVVVVHDSVVSSVVSVCVVVVCVVCQVVQHKDADALFWIKGKDKDAKDWDADPVPRDIDTDHIDIDIDIDGGPNNVVVVVD/DDLLVQLVVQCV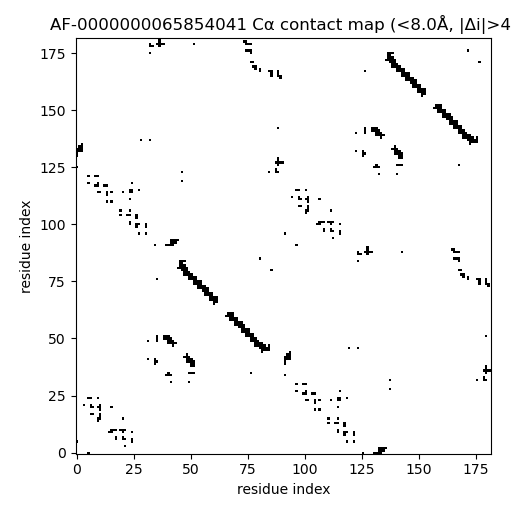VVVHDSVVSSVVSVCVVVVCVVQQVVQHKDADALFWIKGKDKDAKDWDADPVPRDIDTDHIDIDIDIDGGPNNVVVVVD

=== Feature glossary ===
Feature key, reading from the visual/contextual features back to the raw sequence:

Rendered structure images. Structure images are PyMOL renders from six orthogonal camera directions. Cartoon representation draws helices as coils and strands as arrows; sticks shows the backbone as bonds; surface shows the solvent-excluded envelope. Rainbow coloring maps sequence position to hue (blue→red, N→C); chain coloring assigns a distinct color per polypeptide.

Contact-map, Ramachandran, and PAE plots. Three diagnostic plots accompany the record. The Cα contact map visualizes the tertiary structure as a 2D adjacency matrix (8 Å cutoff, sequence-local contacts suppressed). The Ramachandran plot shows the distribution of backbone (φ, ψ) torsions, with points in the α and β basins reflecting secondary structure content. The PAE plot shows AlphaFold's inter-residue confidence as a color matrix.

InterPro / GO / CATH / organism. The annotation block draws on four external resources. InterPro: which protein families and domains the sequence belongs to. GO: standardized terms for what the protein does, what process it participates in, and where in the cell it acts. CATH: which structural fold it has in the CATH hierarchy. Organism: the species of origin.

Nearest PDB structures. Structural nearest neighbors (via Foldseek easy-search vs the PDB). Reported per hit: target PDB id, E-value, and alignment TM-score. A TM-score above ~0.5 is the conventional threshold for 'same fold'.

Predicted aligned error. Predicted aligned error is AlphaFold's pairwise confidence. Unlike pLDDT (per-residue), PAE is per-residue-pair and captures whether two parts of the structure are correctly placed relative to each other. Units are ångströms of expected positional error.

Solvent-accessible surface area. SASA measures how much of the protein is reachable by solvent. It is computed by rolling a water-sized probe over the atomic surface and summing the exposed area (Å²). Per-residue SASA distinguishes core (buried, low SASA) from surface (exposed, high SASA) residues; total SASA is a whole-molecule size measure.

B-factor. Crystallographic B-factors measure how much each atom's electron density is smeared out, in Å². They rise in mobile loops and surface residues and fall in the buried interior. In AlphaFold models this column is repurposed to hold pLDDT instead.

pLDDT. For AlphaFold models, the B-factor field carries pLDDT — the model's own estimate of local accuracy on a 0–100 scale. Regions with pLDDT<50 should be treated as essentially unmodeled; they often correspond to intrinsically disordered segments.

Backbone torsions (φ/ψ). φ (phi) and ψ (psi) are the two rotatable backbone dihedrals per residue: φ is the C(i-1)–N–Cα–C torsion, ψ is the N–Cα–C–N(i+1) torsion, both in degrees on (−180°, 180°]. α-helical residues cluster near (−60°, −45°); β-strand residues near (−120°, +130°). A Ramachandran plot is simply a scatter of (φ, ψ) for every residue.

Radius of gyration, Cα contacts, bounding box. Radius of gyration (Rg) is the root-mean-square distance of Cα atoms from their centroid — a single number for overall size and compactness. A globular domain of N residues has Rg ≈ 2.2·N^0.38 Å; an extended or disordered chain has a much larger Rg. The Cα contact count is the number of residue pairs whose Cα atoms are within 8 Å and are more than four positions apart in sequence — a standard proxy for tertiary packing density. The bounding box is the smallest axis-aligned box enclosing all Cα atoms.

Secondary structure (3-state, P-SEA). Three-state secondary structure (P-SEA) collapses the eight DSSP classes into helix (a), strand (b), and coil (c). P-SEA assigns these from Cα geometry alone — distances and angles — without requiring backbone oxygens, so it works on any Cα trace.

Secondary structure (8-state, DSSP). Secondary structure is the local, repeating backbone conformation. DSSP classifies it into eight states by reading the hydrogen-bond network: three helix types (H, G, I), two β types (E, B), two non-regular types (T, S), and unstructured coil (-).

Foldseek 3Di. The Foldseek 3Di string encodes local tertiary geometry as a 20-letter alphabet — one character per residue — derived from the relative positions of nearby Cα atoms. Unlike the amino-acid sequence, 3Di is a direct function of the 3D structure, so two proteins with the same fold have similar 3Di strings even at low sequence identity.

mmCIF coordinates. Structure coordinates are given as an mmCIF _atom_site loop: one row per atom with element, residue name, chain id, sequence number, and x/y/z position in Å. Only the four main-chain atoms per residue are included here; side chains are omitted to keep the record compact.

Sequence. This is the polypeptide sequence — one letter per residue, N-terminus first. Length ranges from a few dozen residues for small domains to over a thousand for large multi-domain proteins.